Protein AF-A0A497FLA8-F1 (afdb_monomer)

Structure (mmCIF, N/CA/C/O backbone):
data_AF-A0A497FLA8-F1
#
_entry.id   AF-A0A497FLA8-F1
#
loop_
_atom_site.group_PDB
_atom_site.id
_atom_site.type_symbol
_atom_site.label_atom_id
_atom_site.label_alt_id
_atom_site.label_comp_id
_atom_site.label_asym_id
_atom_site.label_entity_id
_atom_site.label_seq_id
_atom_site.pdbx_PDB_ins_code
_atom_site.Cartn_x
_atom_site.Cartn_y
_atom_site.Cartn_z
_atom_site.occupancy
_atom_site.B_iso_or_equiv
_atom_site.auth_seq_id
_atom_site.auth_comp_id
_atom_site.auth_asym_id
_atom_site.auth_atom_id
_atom_site.pdbx_PDB_model_num
ATOM 1 N N . MET A 1 1 ? 2.970 -8.691 22.757 1.00 62.75 1 MET A N 1
ATOM 2 C CA . MET A 1 1 ? 2.547 -7.646 21.796 1.00 62.75 1 MET A CA 1
ATOM 3 C C . MET A 1 1 ? 1.042 -7.748 21.608 1.00 62.75 1 MET A C 1
ATOM 5 O O . MET A 1 1 ? 0.524 -8.855 21.717 1.00 62.75 1 MET A O 1
ATOM 9 N N . ALA A 1 2 ? 0.332 -6.638 21.392 1.00 72.81 2 ALA A N 1
ATOM 10 C CA . ALA A 1 2 ? -1.099 -6.708 21.100 1.00 72.81 2 ALA A CA 1
ATOM 11 C C . ALA A 1 2 ? -1.321 -7.351 19.722 1.00 72.81 2 ALA A C 1
ATOM 13 O O . ALA A 1 2 ? -0.585 -7.058 18.782 1.00 72.81 2 ALA A O 1
ATOM 14 N N . LYS A 1 3 ? -2.299 -8.255 19.620 1.00 87.81 3 LYS A N 1
ATOM 15 C CA . LYS A 1 3 ? -2.576 -9.016 18.397 1.00 87.81 3 LYS A CA 1
ATOM 16 C C . LYS A 1 3 ? -3.579 -8.263 17.527 1.00 87.81 3 LYS A C 1
ATOM 18 O O . LYS A 1 3 ? -4.675 -7.940 17.985 1.00 87.81 3 LYS A O 1
ATOM 23 N N . HIS A 1 4 ? -3.218 -8.011 16.275 1.00 96.62 4 HIS A N 1
ATOM 24 C CA . HIS A 1 4 ? -4.144 -7.504 15.266 1.00 96.62 4 HIS A CA 1
ATOM 25 C C . HIS A 1 4 ? -4.943 -8.660 14.659 1.00 96.62 4 HIS A C 1
ATOM 27 O O . HIS A 1 4 ? -4.542 -9.822 14.726 1.00 96.62 4 HIS A O 1
ATOM 33 N N . ARG A 1 5 ? -6.097 -8.342 14.073 1.00 97.50 5 ARG A N 1
ATOM 34 C CA . ARG A 1 5 ? -6.877 -9.258 13.228 1.00 97.50 5 ARG A CA 1
ATOM 35 C C . ARG A 1 5 ? -6.988 -8.655 11.843 1.00 97.50 5 ARG A C 1
ATOM 37 O O . ARG A 1 5 ? -7.148 -7.445 11.729 1.00 97.50 5 ARG A O 1
ATOM 44 N N . VAL A 1 6 ? -6.952 -9.485 10.811 1.00 98.44 6 VAL A N 1
ATOM 45 C CA . VAL A 1 6 ? -6.914 -9.017 9.426 1.00 98.44 6 VAL A CA 1
ATOM 46 C C . VAL A 1 6 ? -8.050 -9.617 8.611 1.00 98.44 6 VAL A C 1
ATOM 48 O O . VAL A 1 6 ? -8.206 -10.842 8.553 1.00 98.44 6 VAL A O 1
ATOM 51 N N . LEU A 1 7 ? -8.800 -8.749 7.931 1.00 98.62 7 LEU A N 1
ATOM 52 C CA . LEU A 1 7 ? -9.833 -9.111 6.963 1.00 98.62 7 LEU A CA 1
ATOM 53 C C . LEU A 1 7 ? -9.426 -8.665 5.560 1.00 98.62 7 LEU A C 1
ATOM 55 O O . LEU A 1 7 ? -9.033 -7.519 5.362 1.00 98.62 7 LEU A O 1
ATOM 59 N N . PHE A 1 8 ? -9.582 -9.559 4.584 1.00 98.56 8 PHE A N 1
ATOM 60 C CA . PHE A 1 8 ? -9.460 -9.222 3.168 1.00 98.56 8 PHE A CA 1
ATOM 61 C C . PHE A 1 8 ? -10.822 -8.837 2.591 1.00 98.56 8 PHE A C 1
ATOM 63 O O . PHE A 1 8 ? -11.808 -9.557 2.773 1.00 98.56 8 PHE A O 1
ATOM 70 N N . PHE A 1 9 ? -10.872 -7.719 1.869 1.00 98.38 9 PHE A N 1
ATOM 71 C CA . PHE A 1 9 ? -12.075 -7.244 1.193 1.00 98.38 9 PHE A CA 1
ATOM 72 C C . PHE A 1 9 ? -11.959 -7.413 -0.321 1.00 98.38 9 PHE A C 1
ATOM 74 O O . PHE A 1 9 ? -11.025 -6.928 -0.956 1.00 98.38 9 PHE A O 1
ATOM 81 N N . HIS A 1 10 ? -12.949 -8.088 -0.906 1.00 97.56 10 HIS A N 1
ATOM 82 C CA . HIS A 1 10 ? -13.039 -8.402 -2.334 1.00 97.56 10 HIS A CA 1
ATOM 83 C C . HIS A 1 10 ? -14.272 -7.748 -2.976 1.00 97.56 10 HIS A C 1
ATOM 85 O O . HIS A 1 10 ? -15.169 -7.260 -2.291 1.00 97.56 10 HIS A O 1
ATOM 91 N N . GLY A 1 11 ? -14.337 -7.752 -4.308 1.00 96.56 11 GLY A N 1
ATOM 92 C CA . GLY A 1 11 ? -15.414 -7.145 -5.094 1.00 96.56 11 GLY A CA 1
ATOM 93 C C . GLY A 1 11 ? -15.014 -5.814 -5.725 1.00 96.56 11 GLY A C 1
ATOM 94 O O . GLY A 1 11 ? -13.835 -5.478 -5.797 1.00 96.56 11 GLY A O 1
ATOM 95 N N . ASP A 1 12 ? -15.987 -5.062 -6.227 1.00 96.69 12 ASP A N 1
ATOM 96 C CA . ASP A 1 12 ? -15.732 -3.729 -6.784 1.00 96.69 12 ASP A CA 1
ATOM 97 C C . ASP A 1 12 ? -15.419 -2.719 -5.665 1.00 96.69 12 ASP A C 1
ATOM 99 O O . ASP A 1 12 ? -15.834 -2.911 -4.521 1.00 96.69 12 ASP A O 1
ATOM 103 N N . TYR A 1 13 ? -14.739 -1.613 -5.987 1.00 95.12 13 TYR A N 1
ATOM 104 C CA . TYR A 1 13 ? -14.275 -0.652 -4.976 1.00 95.12 13 TYR A CA 1
ATOM 105 C C . TYR A 1 13 ? -15.362 -0.168 -3.998 1.00 95.12 13 TYR A C 1
ATOM 107 O O . TYR A 1 13 ? -15.112 -0.222 -2.795 1.00 95.12 13 TYR A O 1
ATOM 115 N N . PRO A 1 14 ? -16.574 0.247 -4.427 1.00 95.69 14 PRO A N 1
ATOM 116 C CA . PRO A 1 14 ? -17.601 0.687 -3.479 1.00 95.69 14 PRO A CA 1
ATOM 117 C C . PRO A 1 14 ? -18.089 -0.446 -2.578 1.00 95.69 14 PRO A C 1
ATOM 119 O O . PRO A 1 14 ? -18.420 -0.218 -1.420 1.00 95.69 14 PRO A O 1
ATOM 122 N N . TYR A 1 15 ? -18.111 -1.675 -3.099 1.00 97.81 15 TYR A N 1
ATOM 123 C CA . TYR A 1 15 ? -18.555 -2.843 -2.350 1.00 97.81 15 TYR A CA 1
ATOM 124 C C . TYR A 1 15 ? -17.551 -3.216 -1.253 1.00 97.81 15 TYR A C 1
ATOM 126 O O . TYR A 1 15 ? -17.950 -3.470 -0.123 1.00 97.81 15 TYR A O 1
ATOM 134 N N . ARG A 1 16 ? -16.244 -3.156 -1.538 1.00 98.12 16 ARG A N 1
ATOM 135 C CA . ARG A 1 16 ? -15.202 -3.356 -0.513 1.00 98.12 16 ARG A CA 1
ATOM 136 C C . ARG A 1 16 ? -15.277 -2.328 0.602 1.00 98.12 16 ARG A C 1
ATOM 138 O O . ARG A 1 16 ? -15.182 -2.696 1.766 1.00 98.12 16 ARG A O 1
ATOM 145 N N . GLN A 1 17 ? -15.488 -1.062 0.249 1.00 98.44 17 GLN A N 1
ATOM 146 C CA . GLN A 1 17 ? -15.644 0.020 1.221 1.00 98.44 17 GLN A CA 1
ATOM 147 C C . GLN A 1 17 ? -16.896 -0.185 2.081 1.00 98.44 17 GLN A C 1
ATOM 149 O O . GLN A 1 17 ? -16.838 -0.036 3.297 1.00 98.44 17 GLN A O 1
ATOM 154 N N . MET A 1 18 ? -18.017 -0.587 1.471 1.00 98.50 18 MET A N 1
ATOM 155 C CA . MET A 1 18 ? -19.243 -0.943 2.191 1.00 98.50 18 MET A CA 1
ATOM 156 C C . MET A 1 18 ? -18.990 -2.073 3.197 1.00 98.50 18 MET A C 1
ATOM 158 O O . MET A 1 18 ? -19.308 -1.910 4.371 1.00 98.50 18 MET A O 1
ATOM 162 N N . LEU A 1 19 ? -18.347 -3.167 2.777 1.00 98.62 19 LEU A N 1
ATOM 163 C CA . LEU A 1 19 ? -18.005 -4.273 3.673 1.00 98.62 19 LEU A CA 1
ATOM 164 C C . LEU A 1 19 ? -17.041 -3.843 4.789 1.00 98.62 19 LEU A C 1
ATOM 166 O O . LEU A 1 19 ? -17.228 -4.230 5.939 1.00 98.62 19 LEU A O 1
ATOM 170 N N . ALA A 1 20 ? -16.030 -3.028 4.481 1.00 98.69 20 ALA A N 1
ATOM 171 C CA . ALA A 1 20 ? -15.101 -2.499 5.478 1.00 98.69 20 ALA A CA 1
ATOM 172 C C . ALA A 1 20 ? -15.821 -1.640 6.529 1.00 98.69 20 ALA A C 1
ATOM 174 O O . ALA A 1 20 ? -15.570 -1.786 7.727 1.00 98.69 20 ALA A O 1
ATOM 175 N N . ASN A 1 21 ? -16.770 -0.808 6.090 1.00 98.69 21 ASN A N 1
ATOM 176 C CA . ASN A 1 21 ? -17.631 -0.010 6.961 1.00 98.69 21 ASN A CA 1
ATOM 177 C C . A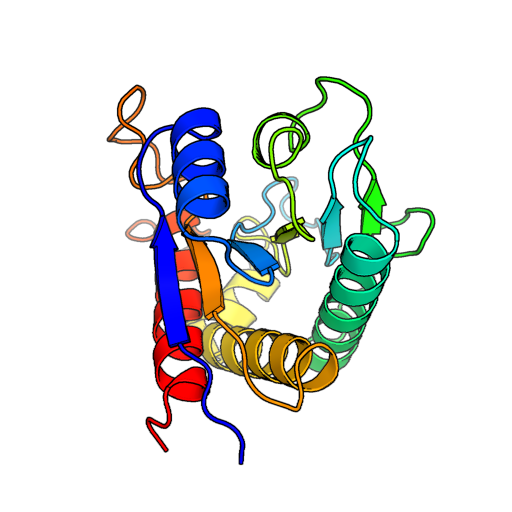SN A 1 21 ? -18.533 -0.880 7.840 1.00 98.69 21 ASN A C 1
ATOM 179 O O . ASN A 1 21 ? -18.649 -0.615 9.032 1.00 98.69 21 ASN A O 1
ATOM 183 N N . GLU A 1 22 ? -19.159 -1.914 7.276 1.00 98.62 22 GLU A N 1
ATOM 184 C CA . GLU A 1 22 ? -20.010 -2.850 8.022 1.00 98.62 22 GLU A CA 1
ATOM 185 C C . GLU A 1 22 ? -19.225 -3.642 9.070 1.00 98.62 22 GLU A C 1
ATOM 187 O O . GLU A 1 22 ? -19.739 -3.927 10.150 1.00 98.62 22 GLU A O 1
ATOM 192 N N . LYS A 1 23 ? -17.974 -4.001 8.765 1.00 98.50 23 LYS A N 1
ATOM 193 C CA . LYS A 1 23 ? -17.092 -4.702 9.705 1.00 98.50 23 LYS A CA 1
ATOM 194 C C . LYS A 1 23 ? -16.455 -3.786 10.743 1.00 98.50 23 LYS A C 1
ATOM 196 O O . LYS A 1 23 ? -15.916 -4.310 11.713 1.00 98.50 23 LYS A O 1
ATOM 201 N N . GLY A 1 24 ? -16.520 -2.467 10.555 1.00 98.00 24 GLY A N 1
ATOM 202 C CA . GLY A 1 24 ? -15.931 -1.496 11.472 1.00 98.00 24 GLY A CA 1
ATOM 203 C C . GLY A 1 24 ? -14.426 -1.697 11.638 1.00 98.00 24 GLY A C 1
ATOM 204 O O . GLY A 1 24 ? -13.944 -1.755 12.764 1.00 98.00 24 GLY A O 1
ATOM 205 N N . VAL A 1 25 ? -13.696 -1.879 10.531 1.00 98.62 25 VAL A N 1
ATOM 206 C CA . VAL A 1 25 ? -12.228 -1.971 10.587 1.00 98.62 25 VAL A CA 1
ATOM 207 C C . VAL A 1 25 ? -11.621 -0.644 11.053 1.00 98.62 25 VAL A C 1
ATOM 209 O O . VAL A 1 25 ? -12.147 0.423 10.743 1.00 98.62 25 VAL A O 1
ATOM 212 N N . ASP A 1 26 ? -10.509 -0.711 11.780 1.00 98.62 26 ASP A N 1
ATOM 213 C CA . ASP A 1 26 ? -9.814 0.454 12.339 1.00 98.62 26 ASP A CA 1
ATOM 214 C C . ASP A 1 26 ? -9.022 1.227 11.271 1.00 98.62 26 ASP A C 1
ATOM 216 O O . ASP A 1 26 ? -8.825 2.437 11.379 1.00 98.62 26 ASP A O 1
ATOM 220 N N . VAL A 1 27 ? -8.584 0.532 10.218 1.00 98.81 27 VAL A N 1
ATOM 221 C CA . VAL A 1 27 ? -7.969 1.110 9.017 1.00 98.81 27 VAL A CA 1
ATOM 222 C C . VAL A 1 27 ? -8.228 0.209 7.816 1.00 98.81 27 VAL A C 1
ATOM 224 O O . VAL A 1 27 ? -8.239 -1.019 7.939 1.00 98.81 27 VAL A O 1
ATOM 227 N N . TYR A 1 28 ? -8.423 0.821 6.652 1.00 98.88 28 TYR A N 1
ATOM 228 C CA . TYR A 1 28 ? -8.493 0.137 5.364 1.00 98.88 28 TYR A CA 1
ATOM 229 C C . TYR A 1 28 ? -7.265 0.477 4.516 1.00 98.88 28 TYR A C 1
ATOM 231 O O . TYR A 1 28 ? -6.976 1.647 4.273 1.00 98.88 28 TYR A O 1
ATOM 239 N N . ILE A 1 29 ? -6.554 -0.539 4.036 1.00 98.88 29 ILE A N 1
ATOM 240 C CA . ILE A 1 29 ? -5.352 -0.373 3.219 1.00 98.88 29 ILE A CA 1
ATOM 241 C C . ILE A 1 29 ? -5.513 -1.165 1.932 1.00 98.88 29 ILE A C 1
ATOM 243 O O . ILE A 1 29 ? -5.713 -2.381 1.950 1.00 98.88 29 ILE A O 1
ATOM 247 N N . GLU A 1 30 ? -5.397 -0.475 0.806 1.00 98.81 30 GLU A N 1
ATOM 248 C CA . GLU A 1 30 ? -5.346 -1.112 -0.501 1.00 98.81 30 GLU A CA 1
ATOM 249 C C . GLU A 1 30 ? -3.922 -1.081 -1.053 1.00 98.81 30 GLU A C 1
ATOM 251 O O . GLU A 1 30 ? -3.297 -0.025 -1.106 1.00 98.81 30 GLU A O 1
ATOM 256 N N . HIS A 1 31 ? -3.392 -2.230 -1.463 1.00 98.81 31 HIS A N 1
ATOM 257 C CA . HIS A 1 31 ? -2.036 -2.309 -2.000 1.00 98.81 31 HIS A CA 1
ATOM 258 C C . HIS A 1 31 ? -2.060 -2.336 -3.525 1.00 98.81 31 HIS A C 1
ATOM 260 O O . HIS A 1 31 ? -2.688 -3.206 -4.129 1.00 98.81 31 HIS A O 1
ATOM 266 N N . HIS A 1 32 ? -1.339 -1.397 -4.129 1.00 98.56 32 HIS A N 1
ATOM 267 C CA . HIS A 1 32 ? -1.049 -1.313 -5.561 1.00 98.56 32 HIS A CA 1
ATOM 268 C C . HIS A 1 32 ? 0.468 -1.220 -5.751 1.00 98.56 32 HIS A C 1
ATOM 270 O O . HIS A 1 32 ? 1.222 -1.074 -4.788 1.00 98.56 32 HIS A O 1
ATOM 276 N N . PHE A 1 33 ? 0.925 -1.269 -6.994 1.00 98.44 33 PHE A N 1
ATOM 277 C CA . PHE A 1 33 ? 2.236 -0.750 -7.364 1.00 98.44 33 PHE A CA 1
ATOM 278 C C . PHE A 1 33 ? 2.064 0.362 -8.387 1.00 98.44 33 PHE A C 1
ATOM 280 O O . PHE A 1 33 ? 1.092 0.420 -9.134 1.00 98.44 33 PHE A O 1
ATOM 287 N N . ASN A 1 34 ? 3.026 1.274 -8.440 1.00 97.81 34 ASN A N 1
ATOM 288 C CA . ASN A 1 34 ? 3.030 2.251 -9.508 1.00 97.81 34 ASN A CA 1
ATOM 289 C C . ASN A 1 34 ? 3.355 1.590 -10.851 1.00 97.81 34 ASN A C 1
ATOM 291 O O . ASN A 1 34 ? 4.068 0.588 -10.950 1.00 97.81 34 ASN A O 1
ATOM 295 N N . THR A 1 35 ? 2.869 2.221 -11.911 1.00 96.62 35 THR A N 1
ATOM 296 C CA . THR A 1 35 ? 3.255 1.936 -13.288 1.00 96.62 35 THR A CA 1
ATOM 297 C C . THR A 1 35 ? 3.336 3.252 -14.051 1.00 96.62 35 THR A C 1
ATOM 299 O O . THR A 1 35 ? 2.564 4.179 -13.799 1.00 96.62 35 THR A O 1
ATOM 302 N N . GLY A 1 36 ? 4.302 3.365 -14.954 1.00 96.19 36 GLY A N 1
ATOM 303 C CA . GLY A 1 36 ? 4.599 4.601 -15.668 1.00 96.19 36 GLY A CA 1
ATOM 304 C C . GLY A 1 36 ? 5.819 4.442 -16.575 1.00 96.19 36 GLY A C 1
ATOM 305 O O . GLY A 1 36 ? 6.138 3.313 -16.965 1.00 96.19 36 GLY A O 1
ATOM 306 N N . PRO A 1 37 ? 6.519 5.545 -16.905 1.00 97.50 37 PRO A N 1
ATOM 307 C CA . PRO A 1 37 ? 7.798 5.490 -17.606 1.00 97.50 37 PRO A CA 1
ATOM 308 C C . PRO A 1 37 ? 8.773 4.499 -16.961 1.00 97.50 37 PRO A C 1
ATOM 310 O O . PRO A 1 37 ? 8.715 4.227 -15.760 1.00 97.50 37 PRO A O 1
ATOM 313 N N . LYS A 1 38 ? 9.674 3.952 -17.773 1.00 96.25 38 LYS A N 1
ATOM 314 C CA . LYS A 1 38 ? 10.619 2.904 -17.362 1.00 96.25 38 LYS A CA 1
ATOM 315 C C . LYS A 1 38 ? 11.640 3.400 -16.334 1.00 96.25 38 LYS A C 1
ATOM 317 O O . LYS A 1 38 ? 12.213 2.583 -15.621 1.00 96.25 38 LYS A O 1
ATOM 322 N N . GLU A 1 39 ? 11.833 4.711 -16.283 1.00 96.75 39 GLU A N 1
ATOM 323 C CA . GLU A 1 39 ? 12.774 5.454 -15.449 1.00 96.75 39 GLU A CA 1
ATOM 324 C C . GLU A 1 39 ? 12.089 6.081 -14.224 1.00 96.75 39 GLU A C 1
ATOM 326 O O . GLU A 1 39 ? 12.749 6.714 -13.403 1.00 96.75 39 GLU A O 1
ATOM 331 N N . ALA A 1 40 ? 10.762 5.942 -14.095 1.00 97.88 40 ALA A N 1
ATOM 332 C CA . ALA A 1 40 ? 10.029 6.499 -12.967 1.00 97.88 40 ALA A CA 1
ATOM 333 C C . ALA A 1 40 ? 10.542 5.892 -11.654 1.00 97.88 40 ALA A C 1
ATOM 335 O O . ALA A 1 40 ? 10.611 4.669 -11.502 1.00 97.88 40 ALA A O 1
ATOM 336 N N . ASN A 1 41 ? 10.922 6.762 -10.721 1.00 97.88 41 ASN A N 1
ATOM 337 C CA . ASN A 1 41 ? 11.644 6.389 -9.514 1.00 97.88 41 ASN A CA 1
ATOM 338 C C . ASN A 1 41 ? 11.150 7.228 -8.336 1.00 97.88 41 ASN A C 1
ATOM 340 O O . ASN A 1 41 ? 11.757 8.237 -8.004 1.00 97.88 41 ASN A O 1
ATOM 344 N N . TYR A 1 42 ? 10.015 6.851 -7.753 1.00 98.56 42 TYR A N 1
ATOM 345 C CA . TYR A 1 42 ? 9.567 7.390 -6.473 1.00 98.56 42 TYR A CA 1
ATOM 346 C C . TYR A 1 42 ? 8.622 6.419 -5.762 1.00 98.56 42 TYR A C 1
ATOM 348 O O . TYR A 1 42 ? 8.064 5.506 -6.376 1.00 98.56 42 TYR A O 1
ATOM 356 N N . CYS A 1 43 ? 8.412 6.647 -4.471 1.00 98.56 43 CYS A N 1
ATOM 357 C CA . CYS A 1 43 ? 7.398 5.975 -3.666 1.00 98.56 43 CYS A CA 1
ATOM 358 C C . CYS A 1 43 ? 6.274 6.946 -3.291 1.00 98.56 43 CYS A C 1
ATOM 360 O O . CYS A 1 43 ? 6.492 8.159 -3.179 1.00 98.56 43 CYS A O 1
ATOM 362 N N . MET A 1 44 ? 5.056 6.426 -3.128 1.00 98.62 44 MET A N 1
ATOM 363 C CA . MET A 1 44 ? 3.928 7.235 -2.679 1.00 98.62 44 MET A CA 1
ATOM 364 C C . MET A 1 44 ? 2.826 6.425 -1.996 1.00 98.62 44 MET A C 1
ATOM 366 O O . MET A 1 44 ? 2.740 5.202 -2.112 1.00 98.62 44 MET A O 1
ATOM 370 N N . ALA A 1 45 ? 1.927 7.149 -1.346 1.00 98.75 45 ALA A N 1
ATOM 371 C CA . ALA A 1 45 ? 0.619 6.678 -0.935 1.00 98.75 45 ALA A CA 1
ATOM 372 C C . ALA A 1 45 ? -0.452 7.672 -1.405 1.00 98.75 45 ALA A C 1
ATOM 374 O O . ALA A 1 45 ? -0.173 8.844 -1.662 1.00 98.75 45 ALA A O 1
ATOM 375 N N . VAL A 1 46 ? -1.682 7.193 -1.550 1.00 98.69 46 VAL A N 1
ATOM 376 C CA . VAL A 1 46 ? -2.831 7.987 -1.992 1.00 98.69 46 VAL A CA 1
ATOM 377 C C . VAL A 1 46 ? -3.906 7.951 -0.917 1.00 98.69 46 VAL A C 1
ATOM 379 O O . VAL A 1 46 ? -4.217 6.887 -0.384 1.00 98.69 46 VAL A O 1
ATOM 382 N N . VAL A 1 47 ? -4.511 9.101 -0.638 1.00 98.75 47 VAL A N 1
ATOM 383 C CA . VAL A 1 47 ? -5.676 9.225 0.248 1.00 98.75 47 VAL A CA 1
ATOM 384 C C . VAL A 1 47 ? -6.823 9.933 -0.475 1.00 98.75 47 VAL A C 1
ATOM 386 O O . VAL A 1 47 ? -6.607 10.676 -1.434 1.00 98.75 47 VAL A O 1
ATOM 389 N N . ALA A 1 48 ? -8.061 9.687 -0.041 1.00 98.38 48 ALA A N 1
ATOM 390 C CA . ALA A 1 48 ? -9.241 10.333 -0.618 1.00 98.38 48 ALA A CA 1
ATOM 391 C C . ALA A 1 48 ? -9.243 11.855 -0.394 1.00 98.38 48 ALA A C 1
ATOM 393 O O . ALA A 1 48 ? -8.657 12.349 0.568 1.00 98.38 48 ALA A O 1
ATOM 394 N N . HIS A 1 49 ? -10.006 12.585 -1.213 1.00 98.06 49 HIS A N 1
ATOM 395 C CA . HIS A 1 49 ? -10.193 14.037 -1.043 1.00 98.06 49 HIS A CA 1
ATOM 396 C C . HIS A 1 49 ? -10.812 14.424 0.314 1.00 98.06 49 HIS A C 1
ATOM 398 O O . HIS A 1 49 ? -10.635 15.543 0.784 1.00 98.06 49 HIS A O 1
ATOM 404 N N . ASN A 1 50 ? -11.574 13.509 0.918 1.00 97.38 50 ASN A N 1
ATOM 405 C CA . ASN A 1 50 ? -12.254 13.657 2.204 1.00 97.38 50 ASN A CA 1
ATOM 406 C C . ASN A 1 50 ? -11.609 12.803 3.308 1.00 97.38 50 ASN A C 1
ATOM 408 O O . ASN A 1 50 ? -12.264 12.499 4.306 1.00 97.38 50 ASN A O 1
ATOM 412 N N . ALA A 1 51 ? -10.363 12.360 3.117 1.00 97.56 51 ALA A N 1
ATOM 413 C CA . ALA A 1 51 ? -9.684 11.523 4.092 1.00 97.56 51 ALA A CA 1
ATOM 414 C C . ALA A 1 51 ? -9.476 12.275 5.422 1.00 97.56 51 ALA A C 1
ATOM 416 O O . ALA A 1 51 ? -9.088 13.445 5.412 1.00 97.56 51 ALA A O 1
ATOM 417 N N . PRO A 1 52 ? -9.688 11.623 6.581 1.00 98.00 52 PRO A N 1
ATOM 418 C CA . PRO A 1 52 ? -9.340 12.223 7.863 1.00 98.00 52 PRO A CA 1
ATOM 419 C C . PRO A 1 52 ? -7.819 12.370 7.982 1.00 98.00 52 PRO A C 1
ATOM 421 O O . PRO A 1 52 ? -7.083 11.552 7.420 1.00 98.00 52 PRO A O 1
ATOM 424 N N . GLN A 1 53 ? -7.357 13.324 8.803 1.00 98.50 53 GLN A N 1
ATOM 425 C CA . GLN A 1 53 ? -5.928 13.567 9.071 1.00 98.50 53 GLN A CA 1
ATOM 426 C C . GLN A 1 53 ? -5.164 12.279 9.406 1.00 98.50 53 GLN A C 1
ATOM 428 O O . GLN A 1 53 ? -4.044 12.076 8.950 1.00 98.50 53 GLN A O 1
ATOM 433 N N . LYS A 1 54 ? -5.811 11.347 10.116 1.00 98.69 54 LYS A N 1
ATOM 434 C CA . LYS A 1 54 ? -5.207 10.063 10.473 1.00 98.69 54 LYS A CA 1
ATOM 435 C C . LYS A 1 54 ? -4.750 9.232 9.266 1.00 98.69 54 LYS A C 1
ATOM 437 O O . LYS A 1 54 ? -3.766 8.514 9.378 1.00 98.69 54 LYS A O 1
ATOM 442 N N . SER A 1 55 ? -5.437 9.320 8.124 1.00 98.88 55 SER A N 1
ATOM 443 C CA . SER A 1 55 ? -5.021 8.616 6.899 1.00 98.88 55 SER A CA 1
ATOM 444 C C . SER A 1 55 ? -3.740 9.209 6.323 1.00 98.88 55 SER A C 1
ATOM 446 O O . SER A 1 55 ? -2.902 8.464 5.829 1.00 98.88 55 SER A O 1
ATOM 448 N N . ILE A 1 56 ? -3.596 10.536 6.409 1.00 98.81 56 ILE A N 1
ATOM 449 C CA . ILE A 1 56 ? -2.409 11.265 5.954 1.00 98.81 56 ILE A CA 1
ATOM 450 C C . ILE A 1 56 ? -1.213 10.863 6.823 1.00 98.81 56 ILE A C 1
ATOM 452 O O . ILE A 1 56 ? -0.217 10.407 6.283 1.00 98.81 56 ILE A O 1
ATOM 456 N N . GLU A 1 57 ? -1.360 10.871 8.152 1.00 98.81 57 GLU A N 1
ATOM 457 C CA . GLU A 1 57 ? -0.288 10.464 9.079 1.00 98.81 57 GLU A CA 1
ATOM 458 C C . GLU A 1 57 ? 0.199 9.017 8.844 1.00 98.81 57 GLU A C 1
ATOM 460 O O . GLU A 1 57 ? 1.396 8.730 8.907 1.00 98.81 57 GLU A O 1
ATOM 465 N N . ILE A 1 58 ? -0.734 8.086 8.590 1.00 98.88 58 ILE A N 1
ATOM 466 C CA . ILE A 1 58 ? -0.407 6.683 8.278 1.00 98.88 58 ILE A CA 1
ATOM 467 C C . ILE A 1 58 ? 0.346 6.603 6.945 1.00 98.88 58 ILE A C 1
ATOM 469 O O . ILE A 1 58 ? 1.329 5.870 6.829 1.00 98.88 58 ILE A O 1
ATOM 473 N N . ALA A 1 59 ? -0.113 7.355 5.942 1.00 98.88 59 ALA A N 1
ATOM 474 C CA . ALA A 1 59 ? 0.501 7.409 4.623 1.00 98.88 59 ALA A CA 1
ATOM 475 C C . ALA A 1 59 ? 1.924 7.990 4.675 1.00 98.88 59 ALA A C 1
ATOM 477 O O . ALA A 1 59 ? 2.825 7.401 4.083 1.00 98.88 59 ALA A O 1
ATOM 478 N N . GLU A 1 60 ? 2.144 9.078 5.418 1.00 98.88 60 GLU A N 1
ATOM 479 C CA . GLU A 1 60 ? 3.471 9.668 5.640 1.00 98.88 60 GLU A CA 1
ATOM 480 C C . GLU A 1 60 ? 4.415 8.650 6.285 1.00 98.88 60 GLU A C 1
ATOM 482 O O . GLU A 1 60 ? 5.476 8.361 5.741 1.00 98.88 60 GLU A O 1
ATOM 487 N N . THR A 1 61 ? 3.990 8.008 7.379 1.00 98.88 61 THR A N 1
ATOM 488 C CA . THR A 1 61 ? 4.803 6.992 8.071 1.00 98.88 61 THR A CA 1
ATOM 489 C C . THR A 1 61 ? 5.202 5.848 7.140 1.00 98.88 61 THR A C 1
ATOM 491 O O . THR A 1 61 ? 6.369 5.451 7.101 1.00 98.88 61 THR A O 1
ATOM 494 N N . TYR A 1 62 ? 4.254 5.334 6.351 1.00 98.94 62 TYR A N 1
ATOM 495 C CA . TYR A 1 62 ? 4.535 4.275 5.384 1.00 98.94 62 TYR A CA 1
ATOM 496 C C . TYR A 1 62 ? 5.558 4.718 4.332 1.00 98.94 62 TYR A C 1
ATOM 498 O O . TYR A 1 62 ? 6.545 4.022 4.085 1.00 98.94 62 TYR A O 1
ATOM 506 N N . VAL A 1 63 ? 5.336 5.878 3.710 1.00 98.81 63 VAL A N 1
ATOM 507 C CA . VAL A 1 63 ? 6.182 6.371 2.619 1.00 98.81 63 VAL A CA 1
ATOM 508 C C . VAL A 1 63 ? 7.584 6.731 3.114 1.00 98.81 63 VAL A C 1
ATOM 510 O O . VAL A 1 63 ? 8.563 6.464 2.419 1.00 98.81 63 VAL A O 1
ATOM 513 N N . ASP A 1 64 ? 7.713 7.242 4.335 1.00 98.81 64 ASP A N 1
ATOM 514 C CA . ASP A 1 64 ? 8.995 7.516 4.985 1.00 98.81 64 ASP A CA 1
ATOM 515 C C . ASP A 1 64 ? 9.828 6.246 5.162 1.00 98.81 64 ASP A C 1
ATOM 517 O O . ASP A 1 64 ? 11.019 6.220 4.832 1.00 98.81 64 ASP A O 1
ATOM 521 N N . LEU A 1 65 ? 9.194 5.171 5.632 1.00 98.88 65 LEU A N 1
ATOM 522 C CA . LEU A 1 65 ? 9.848 3.881 5.819 1.00 98.88 65 LEU A CA 1
ATOM 523 C C . LEU A 1 65 ? 10.241 3.237 4.483 1.00 98.88 65 LEU A C 1
ATOM 525 O O . LEU A 1 65 ? 11.356 2.724 4.371 1.00 98.88 65 LEU A O 1
ATOM 529 N N . VAL A 1 66 ? 9.381 3.303 3.460 1.00 98.81 66 VAL A N 1
ATOM 530 C CA . VAL A 1 66 ? 9.703 2.824 2.102 1.00 98.81 66 VAL A CA 1
ATOM 531 C C . VAL A 1 66 ? 10.873 3.609 1.514 1.00 98.81 66 VAL A C 1
ATOM 533 O O . VAL A 1 66 ? 11.862 3.008 1.093 1.00 98.81 66 VAL A O 1
ATOM 536 N N . SER A 1 67 ? 10.795 4.941 1.535 1.00 98.75 67 SER A N 1
ATOM 537 C CA . SER A 1 67 ? 11.838 5.822 1.007 1.00 98.75 67 SER A CA 1
ATOM 538 C C . SER A 1 67 ? 13.191 5.517 1.647 1.00 98.75 67 SER A C 1
ATOM 540 O O . SER A 1 67 ? 14.182 5.316 0.943 1.00 98.75 67 SER A O 1
ATOM 542 N N . LYS A 1 68 ? 13.219 5.373 2.977 1.00 98.62 68 LYS A N 1
ATOM 543 C CA . LYS A 1 68 ? 14.427 5.030 3.730 1.00 98.62 68 LYS A CA 1
ATOM 544 C C . LYS A 1 68 ? 14.946 3.625 3.417 1.00 98.62 68 LYS A C 1
ATOM 546 O O . LYS A 1 68 ? 16.151 3.458 3.253 1.00 98.62 68 LYS A O 1
ATOM 551 N N . LYS A 1 69 ? 14.074 2.610 3.369 1.00 98.44 69 LYS A N 1
ATOM 552 C CA . LYS A 1 69 ? 14.479 1.206 3.173 1.00 98.44 69 LYS A CA 1
ATOM 553 C C . LYS A 1 69 ? 15.081 0.969 1.794 1.00 98.44 69 LYS A C 1
ATOM 555 O O . LYS A 1 69 ? 16.075 0.257 1.694 1.00 98.44 69 LYS A O 1
ATOM 560 N N . PHE A 1 70 ? 14.468 1.535 0.761 1.00 98.00 70 PHE A N 1
ATOM 561 C CA . PHE A 1 70 ? 14.856 1.288 -0.627 1.00 98.00 70 PHE A CA 1
ATOM 562 C C . PHE A 1 70 ? 15.733 2.395 -1.215 1.00 98.00 70 PHE A C 1
ATOM 564 O O . PHE A 1 70 ? 16.184 2.266 -2.347 1.00 98.00 70 PHE A O 1
ATOM 571 N N . ASN A 1 71 ? 15.998 3.464 -0.455 1.00 97.69 71 ASN A N 1
ATOM 572 C CA . ASN A 1 71 ? 16.728 4.643 -0.920 1.00 97.69 71 ASN A CA 1
ATOM 573 C C . ASN A 1 71 ? 16.106 5.245 -2.197 1.00 97.69 71 ASN A C 1
ATOM 575 O O . ASN A 1 71 ? 16.793 5.569 -3.165 1.00 97.69 71 ASN A O 1
ATOM 579 N N . ILE A 1 72 ? 14.776 5.358 -2.194 1.00 97.25 72 ILE A N 1
ATOM 580 C CA . ILE A 1 72 ? 13.963 5.865 -3.307 1.00 97.25 72 ILE A CA 1
ATOM 581 C C . ILE A 1 72 ? 13.335 7.190 -2.874 1.00 97.25 72 ILE A C 1
ATOM 583 O O . ILE A 1 72 ? 12.842 7.284 -1.743 1.00 97.25 72 ILE A O 1
ATOM 587 N N . PRO A 1 73 ? 13.326 8.230 -3.724 1.00 98.25 73 PRO A N 1
ATOM 588 C CA . PRO A 1 73 ? 12.733 9.505 -3.350 1.00 98.25 73 PRO A CA 1
ATOM 589 C C . PRO A 1 73 ? 11.214 9.376 -3.177 1.00 98.25 73 PRO A C 1
ATOM 591 O O . PRO A 1 73 ? 10.555 8.479 -3.710 1.00 98.25 73 PRO A O 1
ATOM 594 N N . LYS A 1 74 ? 10.634 10.291 -2.410 1.00 98.69 74 LYS A N 1
ATOM 595 C CA . LYS A 1 74 ? 9.180 10.410 -2.284 1.00 98.69 74 LYS A CA 1
ATOM 596 C C . LYS A 1 74 ? 8.630 11.147 -3.503 1.00 98.69 74 LYS A C 1
ATOM 598 O O . LYS A 1 74 ? 9.322 11.984 -4.078 1.00 98.69 74 LYS A O 1
ATOM 603 N N . CYS A 1 75 ? 7.393 10.851 -3.892 1.00 97.69 75 CYS A N 1
ATOM 604 C CA . CYS A 1 75 ? 6.694 11.639 -4.906 1.00 97.69 75 CYS A CA 1
ATOM 605 C C . CYS A 1 75 ? 6.641 13.121 -4.497 1.00 97.69 75 CYS A C 1
ATOM 607 O O . CYS A 1 75 ? 6.447 13.436 -3.321 1.00 97.69 75 CYS A O 1
ATOM 609 N N . GLU A 1 76 ? 6.792 14.022 -5.465 1.00 96.56 76 GLU A N 1
ATOM 610 C CA . GLU A 1 76 ? 6.633 15.459 -5.250 1.00 96.56 76 GLU A CA 1
ATOM 611 C C . GLU A 1 76 ? 5.149 15.789 -5.034 1.00 96.56 76 GLU A C 1
ATOM 613 O O . GLU A 1 76 ? 4.362 15.931 -5.971 1.00 96.56 76 GLU A O 1
ATOM 618 N N . SER A 1 77 ? 4.759 15.869 -3.767 1.00 95.69 77 SER A N 1
ATOM 619 C CA . SER A 1 77 ? 3.418 16.214 -3.301 1.00 95.69 77 SER A CA 1
ATOM 620 C C . SER A 1 77 ? 3.507 16.999 -1.994 1.00 95.69 77 SER A C 1
ATOM 622 O O . SER A 1 77 ? 4.588 17.135 -1.421 1.00 95.69 77 SER A O 1
ATOM 624 N N . ASP A 1 78 ? 2.371 17.508 -1.523 1.00 91.94 78 ASP A N 1
ATOM 625 C CA . ASP A 1 78 ? 2.263 18.179 -0.229 1.00 91.94 78 ASP A CA 1
ATOM 626 C C . ASP A 1 78 ? 1.177 17.480 0.621 1.00 91.94 78 ASP A C 1
ATOM 628 O O . ASP A 1 78 ? -0.009 17.598 0.285 1.00 91.94 78 ASP A O 1
ATOM 632 N N . PRO A 1 79 ? 1.549 16.687 1.651 1.00 97.06 79 PRO A N 1
ATOM 633 C CA . PRO A 1 79 ? 2.918 16.440 2.115 1.00 97.06 79 PRO A CA 1
ATOM 634 C C . PRO A 1 79 ? 3.719 15.513 1.170 1.00 97.06 79 PRO A C 1
ATOM 636 O O . PRO A 1 79 ? 3.123 14.775 0.371 1.00 97.06 79 PRO A O 1
ATOM 639 N N . PRO A 1 80 ? 5.069 15.516 1.233 1.00 98.12 80 PRO A N 1
ATOM 640 C CA . PRO A 1 80 ? 5.914 14.721 0.340 1.00 98.12 80 PRO A CA 1
ATOM 641 C C . PRO A 1 80 ? 5.584 13.229 0.374 1.00 98.12 80 PRO A C 1
ATOM 643 O O . PRO A 1 80 ? 5.584 12.599 1.428 1.00 98.12 80 PRO A O 1
ATOM 646 N N . GLY A 1 81 ? 5.340 12.643 -0.797 1.00 98.31 81 GLY A N 1
ATOM 647 C CA . GLY A 1 81 ? 4.999 11.232 -0.940 1.00 98.31 81 GLY A CA 1
ATOM 648 C C . GLY A 1 81 ? 3.532 10.875 -0.693 1.00 98.31 81 GLY A C 1
ATOM 649 O O . GLY A 1 81 ? 3.133 9.755 -1.010 1.00 98.31 81 GLY A O 1
ATOM 650 N N . VAL A 1 82 ? 2.705 11.792 -0.190 1.00 98.69 82 VAL A N 1
ATOM 651 C CA . VAL A 1 82 ? 1.267 11.563 -0.011 1.00 98.69 82 VAL A CA 1
ATOM 652 C C . VAL A 1 82 ? 0.469 12.377 -1.015 1.00 98.69 82 VAL A C 1
ATOM 654 O O . VAL A 1 82 ? 0.362 13.600 -0.939 1.00 98.69 82 VAL A O 1
ATOM 657 N N . LYS A 1 83 ? -0.176 11.677 -1.946 1.00 98.12 83 LYS A N 1
ATOM 658 C CA . LYS A 1 83 ? -1.125 12.289 -2.868 1.00 98.12 83 LYS A CA 1
ATOM 659 C C . LYS A 1 83 ? -2.518 12.307 -2.252 1.00 98.12 83 LYS A C 1
ATOM 661 O O . LYS A 1 83 ? -3.185 11.276 -2.159 1.00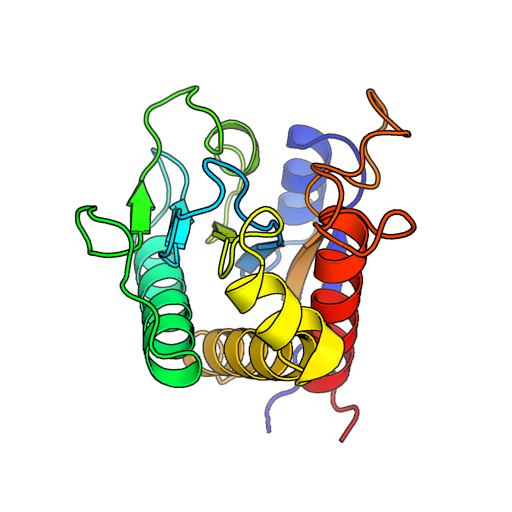 98.12 83 LYS A O 1
ATOM 666 N N . ILE A 1 84 ? -2.991 13.499 -1.915 1.00 98.19 84 ILE A N 1
ATOM 667 C CA . ILE A 1 84 ? -4.397 13.730 -1.582 1.00 98.19 84 ILE A CA 1
ATOM 668 C C . ILE A 1 84 ? -5.169 13.882 -2.894 1.00 98.19 84 ILE A C 1
ATOM 670 O O . ILE A 1 84 ? -4.923 14.808 -3.671 1.00 98.19 84 ILE A O 1
ATOM 674 N N . CYS A 1 85 ? -6.076 12.948 -3.177 1.00 97.44 85 CYS A N 1
ATOM 675 C CA . CYS A 1 85 ? -6.865 12.983 -4.402 1.00 97.44 85 CYS A CA 1
ATOM 676 C C . CYS A 1 85 ? -7.757 14.224 -4.481 1.00 97.44 85 CYS A C 1
ATOM 678 O O . CYS A 1 85 ? -8.310 14.688 -3.486 1.00 97.44 85 CYS A O 1
ATOM 680 N N . ARG A 1 86 ? -8.010 14.689 -5.705 1.00 96.50 86 ARG A N 1
ATOM 681 C CA . ARG A 1 86 ? -9.161 15.556 -5.985 1.00 96.50 86 ARG A CA 1
ATOM 682 C C . ARG A 1 86 ? -10.444 14.725 -6.033 1.00 96.50 86 ARG A C 1
ATOM 684 O O . ARG A 1 86 ? -1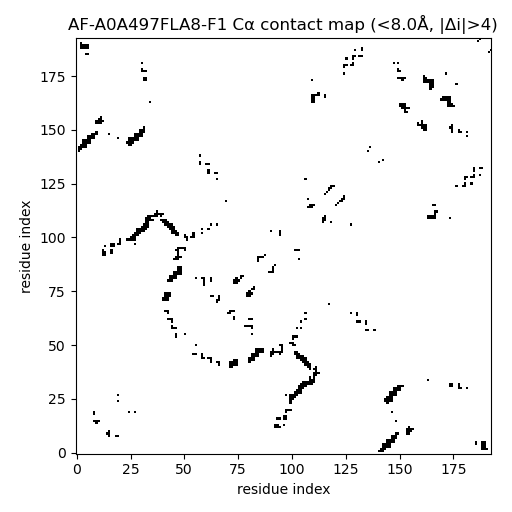0.422 13.526 -6.318 1.00 96.50 86 ARG A O 1
ATOM 691 N N . PHE A 1 87 ? -11.590 15.368 -5.808 1.00 94.81 87 PHE A N 1
ATOM 692 C CA . PHE A 1 87 ? -12.889 14.703 -5.926 1.00 94.81 87 PHE A CA 1
ATOM 693 C C . PHE A 1 87 ? -13.042 14.035 -7.301 1.00 94.81 87 PHE A C 1
ATOM 695 O O . PHE A 1 87 ? -12.870 14.686 -8.332 1.00 94.81 87 PHE A O 1
ATOM 702 N N . ARG A 1 88 ? -13.400 12.742 -7.311 1.00 91.88 88 ARG A N 1
ATOM 703 C CA . ARG A 1 88 ? -13.551 11.895 -8.515 1.00 91.88 88 ARG A CA 1
ATOM 704 C C . ARG A 1 88 ? -12.265 11.643 -9.309 1.00 91.88 88 ARG A C 1
ATOM 706 O O . ARG A 1 88 ? -12.346 11.108 -10.413 1.00 91.88 88 ARG A O 1
ATOM 713 N N . GLU A 1 89 ? -11.099 11.964 -8.765 1.00 93.31 89 GLU A N 1
ATOM 714 C CA . GLU A 1 89 ? -9.832 11.558 -9.366 1.00 93.31 89 GLU A CA 1
ATOM 715 C C . GLU A 1 89 ? -9.639 10.031 -9.283 1.00 93.31 89 GLU A C 1
ATOM 717 O O . GLU A 1 89 ? -10.245 9.337 -8.4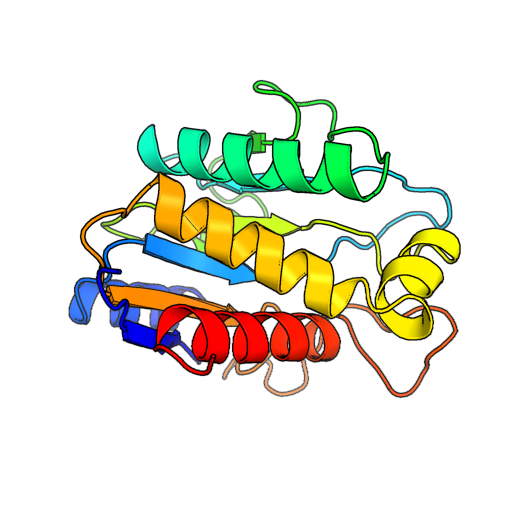60 1.00 93.31 89 GLU A O 1
ATOM 722 N N . ARG A 1 90 ? -8.760 9.479 -10.126 1.00 89.00 90 ARG A N 1
ATOM 723 C CA . ARG A 1 90 ? -8.252 8.116 -9.939 1.00 89.00 90 ARG A CA 1
ATOM 724 C C . ARG A 1 90 ? -7.630 7.989 -8.541 1.00 89.00 90 ARG A C 1
ATOM 726 O O . ARG A 1 90 ? -6.804 8.813 -8.164 1.00 89.00 90 ARG A O 1
ATOM 733 N N . GLY A 1 91 ? -8.025 6.950 -7.806 1.00 92.75 91 GLY A N 1
ATOM 734 C CA . GLY A 1 91 ? -7.661 6.736 -6.400 1.00 92.75 91 GLY A CA 1
ATOM 735 C C . GLY A 1 91 ? -8.742 7.208 -5.422 1.00 92.75 91 GLY A C 1
ATOM 736 O O . GLY A 1 91 ? -9.013 6.519 -4.444 1.00 92.75 91 GLY A O 1
ATOM 737 N N . ASP A 1 92 ? -9.465 8.290 -5.735 1.00 97.00 92 ASP A N 1
ATOM 738 C CA . ASP A 1 92 ? -10.542 8.808 -4.878 1.00 97.00 92 ASP A CA 1
ATOM 739 C C . ASP A 1 92 ? -11.680 7.792 -4.727 1.00 97.00 92 ASP A C 1
ATOM 741 O O . ASP A 1 92 ? -12.167 7.512 -3.633 1.00 97.00 92 ASP A O 1
ATOM 745 N N . PHE A 1 93 ? -12.094 7.183 -5.842 1.00 94.56 93 PHE A N 1
ATOM 746 C CA . PHE A 1 93 ? -13.205 6.228 -5.859 1.00 94.56 93 PHE A CA 1
ATOM 747 C C . PHE A 1 93 ? -12.937 4.964 -5.032 1.00 94.56 93 PHE A C 1
ATOM 749 O O . PHE A 1 93 ? -13.882 4.295 -4.611 1.00 94.56 93 PHE A O 1
ATOM 756 N N . ASN A 1 94 ? -11.667 4.641 -4.798 1.00 96.31 94 ASN A N 1
ATOM 757 C CA . ASN A 1 94 ? -11.245 3.488 -4.014 1.00 96.31 94 ASN A CA 1
ATOM 758 C C . ASN A 1 94 ? -11.460 3.706 -2.510 1.00 96.31 94 ASN A C 1
ATOM 760 O O . ASN A 1 94 ? -11.580 2.728 -1.779 1.00 96.31 94 ASN A O 1
ATOM 764 N N . LEU A 1 95 ? -11.513 4.966 -2.060 1.00 98.25 95 LEU A N 1
ATOM 765 C CA . LEU A 1 95 ? -11.379 5.320 -0.645 1.00 98.25 95 LEU A CA 1
ATOM 766 C C . LEU A 1 95 ? -12.490 6.239 -0.108 1.00 98.25 95 LEU A C 1
ATOM 768 O O . LEU A 1 95 ? -12.786 6.207 1.081 1.00 98.25 95 LEU A O 1
ATOM 772 N N . ARG A 1 96 ? -13.117 7.068 -0.950 1.00 97.31 96 ARG A N 1
ATOM 773 C CA . ARG A 1 96 ? -13.986 8.177 -0.503 1.00 97.31 96 ARG A CA 1
ATOM 774 C C . ARG A 1 96 ? -15.238 7.792 0.289 1.00 97.31 96 ARG A C 1
ATOM 776 O O . ARG A 1 96 ? -15.863 8.669 0.883 1.00 97.31 96 ARG A O 1
ATOM 783 N N . PHE A 1 97 ? -15.666 6.531 0.229 1.00 97.94 97 PHE A N 1
ATOM 784 C CA . PHE A 1 97 ? -16.844 6.029 0.942 1.00 97.94 97 PHE A CA 1
ATOM 785 C C . PHE A 1 97 ? -16.491 5.324 2.258 1.00 97.94 97 PHE A C 1
ATOM 787 O O . PHE A 1 97 ? -17.393 4.826 2.932 1.00 97.94 97 PHE A O 1
ATOM 794 N N . LEU A 1 98 ? -15.211 5.259 2.629 1.00 98.50 98 LEU A N 1
ATOM 795 C CA . LEU A 1 98 ? -14.767 4.726 3.914 1.00 98.50 98 LEU A CA 1
ATOM 796 C C . LEU A 1 98 ? -15.203 5.641 5.069 1.00 98.50 98 LEU A C 1
ATOM 798 O O . LEU A 1 98 ? -15.213 6.864 4.947 1.00 98.50 98 LEU A O 1
ATOM 802 N N . LYS A 1 99 ? -15.566 5.035 6.202 1.00 98.44 99 LYS A N 1
ATOM 803 C CA . LYS A 1 99 ? -15.931 5.717 7.460 1.00 98.44 99 LYS A CA 1
ATOM 804 C C . LYS A 1 99 ? -14.806 5.700 8.503 1.00 98.44 99 LYS A C 1
ATOM 806 O O . LYS A 1 99 ? -14.993 6.180 9.617 1.00 98.44 99 LYS A O 1
ATOM 811 N N . MET A 1 100 ? -13.665 5.125 8.146 1.00 98.50 100 MET A N 1
ATOM 812 C CA . MET A 1 100 ? -12.447 4.994 8.944 1.00 98.50 100 MET A CA 1
ATOM 813 C C . MET A 1 100 ? -11.247 5.517 8.133 1.00 98.50 100 MET A C 1
ATOM 815 O O . MET A 1 100 ? -11.401 5.790 6.938 1.00 98.50 100 MET A O 1
ATOM 819 N N . PRO A 1 101 ? -10.049 5.650 8.733 1.00 98.81 101 PRO A N 1
ATOM 820 C CA . PRO A 1 101 ? -8.835 5.956 7.987 1.00 98.81 101 PRO A CA 1
ATOM 821 C C . PRO A 1 101 ? -8.590 4.968 6.841 1.00 98.81 101 PRO A C 1
ATOM 823 O O . PRO A 1 101 ? -8.741 3.754 7.003 1.00 98.81 101 PRO A O 1
ATOM 826 N N . GLY A 1 102 ? -8.205 5.494 5.682 1.00 98.75 102 GLY A N 1
ATOM 827 C CA . GLY A 1 102 ? -8.097 4.720 4.455 1.00 98.75 102 GLY A CA 1
ATOM 828 C C . GLY A 1 102 ? -7.033 5.257 3.514 1.00 98.75 102 GLY A C 1
ATOM 829 O O . GLY A 1 102 ? -6.975 6.462 3.273 1.00 98.75 102 GLY A O 1
ATOM 830 N N . LEU A 1 103 ? -6.216 4.364 2.960 1.00 98.81 103 LEU A N 1
ATOM 831 C CA . LEU A 1 103 ? -5.160 4.721 2.017 1.00 98.81 103 LEU A CA 1
ATOM 832 C C . LEU A 1 103 ? -4.921 3.632 0.971 1.00 98.81 103 LEU A C 1
ATOM 834 O O . LEU A 1 103 ? -5.191 2.450 1.196 1.00 98.81 103 LEU A O 1
ATOM 838 N N . ILE A 1 104 ? -4.374 4.048 -0.167 1.00 98.81 104 ILE A N 1
ATOM 839 C CA . ILE A 1 104 ? -3.719 3.166 -1.128 1.00 98.81 104 ILE A CA 1
ATOM 840 C C . ILE A 1 104 ? -2.212 3.321 -0.945 1.00 98.81 104 ILE A C 1
ATOM 842 O O . ILE A 1 104 ? -1.707 4.442 -0.964 1.00 98.81 104 ILE A O 1
ATOM 846 N N . VAL A 1 105 ? -1.483 2.217 -0.828 1.00 98.81 105 VAL A N 1
ATOM 847 C CA . VAL A 1 105 ? -0.015 2.228 -0.846 1.00 98.81 105 VAL A CA 1
ATOM 848 C C . VAL A 1 105 ? 0.504 1.884 -2.240 1.00 98.81 105 VAL A C 1
ATOM 850 O O . VAL A 1 105 ? -0.010 0.968 -2.882 1.00 98.81 105 VAL A O 1
ATOM 853 N N . MET A 1 106 ? 1.501 2.637 -2.718 1.00 97.81 106 MET A N 1
ATOM 854 C CA . MET A 1 106 ? 2.125 2.474 -4.039 1.00 97.81 106 MET A CA 1
ATOM 855 C C . MET A 1 106 ? 3.654 2.642 -3.910 1.00 97.81 106 MET A C 1
ATOM 857 O O . MET A 1 106 ? 4.211 3.693 -4.247 1.00 97.81 106 MET A O 1
ATOM 861 N N . PRO A 1 107 ? 4.354 1.640 -3.354 1.00 97.88 107 PRO A N 1
ATOM 862 C CA . PRO A 1 107 ? 5.717 1.827 -2.858 1.00 97.88 107 PRO A CA 1
ATOM 863 C C . PRO A 1 107 ? 6.794 1.832 -3.945 1.00 97.88 107 PRO A C 1
ATOM 865 O O . PRO A 1 107 ? 7.802 2.508 -3.790 1.00 97.88 107 PRO A O 1
ATOM 868 N N . LEU A 1 108 ? 6.600 1.075 -5.027 1.00 98.38 108 LEU A N 1
ATOM 869 C CA . LEU A 1 108 ? 7.582 0.852 -6.094 1.00 98.38 108 LEU A CA 1
ATOM 870 C C . LEU A 1 108 ? 6.887 0.820 -7.461 1.00 98.38 108 LEU A C 1
ATOM 872 O O . LEU A 1 108 ? 5.659 0.822 -7.535 1.00 98.38 108 LEU A O 1
ATOM 876 N N . PHE A 1 109 ? 7.671 0.767 -8.541 1.00 98.62 109 PHE A N 1
ATOM 877 C CA . PHE A 1 109 ? 7.177 0.750 -9.921 1.00 98.62 109 PHE A CA 1
ATOM 878 C C . PHE A 1 109 ? 7.407 -0.623 -10.550 1.00 98.62 109 PHE A C 1
ATOM 880 O O . PHE A 1 109 ? 8.554 -1.009 -10.747 1.00 98.62 109 PHE A O 1
ATOM 887 N N . VAL A 1 110 ? 6.345 -1.324 -10.956 1.00 98.31 110 VAL A N 1
ATOM 888 C CA . VAL A 1 110 ? 6.482 -2.615 -11.668 1.00 98.31 110 VAL A CA 1
ATOM 889 C C . VAL A 1 110 ? 6.986 -2.458 -13.109 1.00 98.31 110 VAL A C 1
ATOM 891 O O . VAL A 1 110 ? 7.353 -3.436 -13.754 1.00 98.31 110 VAL A O 1
ATOM 894 N N . SER A 1 111 ? 7.038 -1.222 -13.618 1.00 98.25 111 SER A N 1
ATOM 895 C CA . SER A 1 111 ? 7.603 -0.864 -14.925 1.00 98.25 111 SER A CA 1
ATOM 896 C C . SER A 1 111 ? 9.100 -0.506 -14.883 1.00 98.25 111 SER A C 1
ATOM 898 O O . SER A 1 111 ? 9.747 -0.443 -15.938 1.00 98.25 111 SER A O 1
ATOM 900 N N . ASN A 1 112 ? 9.668 -0.279 -13.695 1.00 98.44 112 ASN A N 1
ATOM 901 C CA . ASN A 1 112 ? 11.075 0.076 -13.502 1.00 98.44 112 ASN A CA 1
ATOM 902 C C . ASN A 1 112 ? 11.892 -1.190 -13.185 1.00 98.44 112 ASN A C 1
ATOM 904 O O . ASN A 1 112 ? 11.560 -1.933 -12.268 1.00 98.44 112 ASN A O 1
ATOM 908 N N . ALA A 1 113 ? 12.950 -1.449 -13.958 1.00 97.56 113 ALA A N 1
ATOM 909 C CA . ALA A 1 113 ? 13.727 -2.685 -13.840 1.00 97.56 113 ALA A CA 1
ATOM 910 C C . ALA A 1 113 ? 14.471 -2.807 -12.499 1.00 97.56 113 ALA A C 1
ATOM 912 O O . ALA A 1 113 ? 14.514 -3.898 -11.935 1.00 97.56 113 ALA A O 1
ATOM 913 N N . ASP A 1 114 ? 14.998 -1.703 -11.964 1.00 97.94 114 ASP A N 1
ATOM 914 C CA . ASP A 1 114 ? 15.693 -1.712 -10.675 1.00 97.94 114 ASP A CA 1
ATOM 915 C C . ASP A 1 114 ? 14.713 -1.964 -9.531 1.00 97.94 114 ASP A C 1
ATOM 917 O O . ASP A 1 114 ? 14.989 -2.763 -8.640 1.00 97.94 114 ASP A O 1
ATOM 921 N N . HIS A 1 115 ? 13.530 -1.351 -9.596 1.00 98.38 115 HIS A N 1
ATOM 922 C CA . HIS A 1 115 ? 12.477 -1.570 -8.604 1.00 98.38 115 HIS A CA 1
ATOM 923 C C . HIS A 1 115 ? 11.970 -3.010 -8.630 1.00 98.38 115 HIS A C 1
ATOM 925 O O . HIS A 1 115 ? 11.717 -3.587 -7.577 1.00 98.38 115 HIS A O 1
ATOM 931 N N . VAL A 1 116 ? 11.835 -3.605 -9.817 1.00 97.81 116 VAL A N 1
ATOM 932 C CA . VAL A 1 116 ? 11.450 -5.012 -9.940 1.00 97.81 116 VAL A CA 1
ATOM 933 C C . VAL A 1 116 ? 12.532 -5.934 -9.379 1.00 97.81 116 VAL A C 1
ATOM 935 O O . VAL A 1 116 ? 12.191 -6.846 -8.632 1.00 97.81 116 VAL A O 1
ATOM 938 N N . ARG A 1 117 ? 13.816 -5.676 -9.659 1.00 97.25 117 ARG A N 1
ATOM 939 C CA . ARG A 1 117 ? 14.933 -6.434 -9.072 1.00 97.25 117 ARG A CA 1
ATOM 940 C C . ARG A 1 117 ? 14.900 -6.378 -7.542 1.00 97.25 117 ARG A C 1
ATOM 942 O O . ARG A 1 117 ? 14.940 -7.417 -6.891 1.00 97.25 117 ARG A O 1
ATOM 949 N N . MET A 1 118 ? 14.725 -5.182 -6.971 1.00 97.25 118 MET A N 1
ATOM 950 C CA . MET A 1 118 ? 14.550 -5.009 -5.523 1.00 97.25 118 MET A CA 1
ATOM 951 C C . MET A 1 118 ? 13.348 -5.806 -5.002 1.00 97.25 118 MET A C 1
ATOM 953 O O . MET A 1 118 ? 13.429 -6.468 -3.973 1.00 97.25 118 MET A O 1
ATOM 957 N N . LEU A 1 119 ? 12.216 -5.741 -5.705 1.00 95.88 119 LEU A N 1
ATOM 958 C CA . LEU A 1 119 ? 10.948 -6.324 -5.278 1.00 95.88 119 LEU A CA 1
ATOM 959 C C . LEU A 1 119 ? 10.945 -7.859 -5.320 1.00 95.88 119 LEU A C 1
ATOM 961 O O . LEU A 1 119 ? 10.476 -8.495 -4.369 1.00 95.88 119 LEU A O 1
ATOM 965 N N . ILE A 1 120 ? 11.432 -8.435 -6.417 1.00 94.50 120 ILE A N 1
ATOM 966 C CA . ILE A 1 120 ? 11.336 -9.863 -6.727 1.00 94.50 120 ILE A CA 1
ATOM 967 C C . ILE A 1 120 ? 12.609 -10.593 -6.298 1.00 94.50 120 ILE A C 1
ATOM 969 O O . ILE A 1 120 ? 12.532 -11.499 -5.470 1.00 94.50 120 ILE A O 1
ATOM 973 N N . ASP A 1 121 ? 13.771 -10.169 -6.793 1.00 93.81 121 ASP A N 1
ATOM 974 C CA . ASP A 1 121 ? 15.024 -10.920 -6.638 1.00 93.81 121 ASP A CA 1
ATOM 975 C C . ASP A 1 121 ? 15.673 -10.706 -5.269 1.00 93.81 121 ASP A C 1
ATOM 977 O O . ASP A 1 121 ? 16.253 -11.624 -4.694 1.00 93.81 121 ASP A O 1
ATOM 981 N N . GLU A 1 122 ? 15.561 -9.495 -4.723 1.00 95.62 122 GLU A N 1
ATOM 982 C CA . GLU A 1 122 ? 16.187 -9.115 -3.449 1.00 95.62 122 GLU A CA 1
ATOM 983 C C . GLU A 1 122 ? 15.238 -9.262 -2.246 1.00 95.62 122 GLU A C 1
ATOM 985 O O . GLU A 1 122 ? 15.554 -8.841 -1.133 1.00 95.62 122 GLU A O 1
ATOM 990 N N . GLY A 1 123 ? 14.055 -9.853 -2.448 1.00 95.00 123 GLY A N 1
ATOM 991 C CA . GLY A 1 123 ? 13.078 -10.067 -1.377 1.00 95.00 123 GLY A CA 1
ATOM 992 C C . GLY A 1 123 ? 12.371 -8.791 -0.902 1.00 95.00 123 GLY A C 1
ATOM 993 O O . GLY A 1 123 ? 11.821 -8.758 0.200 1.00 95.00 123 GLY A O 1
ATOM 994 N N . GLY A 1 124 ? 12.342 -7.733 -1.717 1.00 97.25 124 GLY A N 1
ATOM 995 C CA . GLY A 1 124 ? 11.720 -6.454 -1.370 1.00 97.25 124 GLY A CA 1
ATOM 996 C C . GLY A 1 124 ? 10.235 -6.556 -1.022 1.00 97.25 124 GLY A C 1
ATOM 997 O O . GLY A 1 124 ? 9.751 -5.775 -0.210 1.00 97.25 124 GLY A O 1
ATOM 998 N N . HIS A 1 125 ? 9.508 -7.545 -1.544 1.00 97.25 125 HIS A N 1
ATOM 999 C CA . HIS A 1 125 ? 8.119 -7.802 -1.146 1.00 97.25 125 HIS A CA 1
ATOM 1000 C C . HIS A 1 125 ? 7.983 -8.174 0.346 1.00 97.25 125 HIS A C 1
ATOM 1002 O O . HIS A 1 125 ? 7.020 -7.761 0.992 1.00 97.25 125 HIS A O 1
ATOM 1008 N N . ILE A 1 126 ? 8.959 -8.879 0.928 1.00 98.00 126 ILE A N 1
ATOM 1009 C CA . ILE A 1 126 ? 8.989 -9.170 2.371 1.00 98.00 126 ILE A CA 1
ATOM 1010 C C . ILE A 1 126 ? 9.270 -7.884 3.148 1.00 98.00 126 ILE A C 1
ATOM 1012 O O . ILE A 1 126 ? 8.545 -7.562 4.085 1.00 98.00 126 ILE A O 1
ATOM 1016 N N . ALA A 1 127 ? 10.251 -7.093 2.707 1.00 98.50 127 ALA A N 1
ATOM 1017 C CA . ALA A 1 127 ? 10.556 -5.802 3.322 1.00 98.50 127 ALA A CA 1
ATOM 1018 C C . ALA A 1 127 ? 9.360 -4.831 3.287 1.00 98.50 127 ALA A C 1
ATOM 1020 O O . ALA A 1 127 ? 9.114 -4.110 4.251 1.00 98.50 127 ALA A O 1
ATOM 1021 N N . LEU A 1 12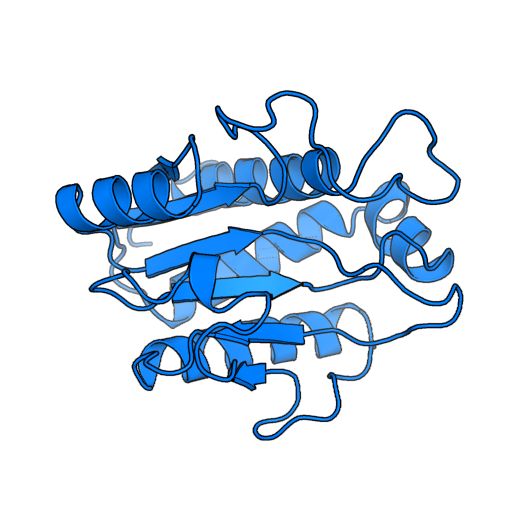8 ? 8.577 -4.822 2.204 1.00 98.81 128 LEU A N 1
ATOM 1022 C CA . LEU A 1 128 ? 7.338 -4.043 2.128 1.00 98.81 128 LEU A CA 1
ATOM 1023 C C . LEU A 1 128 ? 6.284 -4.536 3.124 1.00 98.81 128 LEU A C 1
ATOM 1025 O O . LEU A 1 128 ? 5.572 -3.716 3.706 1.00 98.81 128 LEU A O 1
ATOM 1029 N N . ALA A 1 129 ? 6.200 -5.849 3.352 1.00 98.75 129 ALA A N 1
ATOM 1030 C CA . ALA A 1 129 ? 5.306 -6.413 4.354 1.00 98.75 129 ALA A CA 1
ATOM 1031 C C . ALA A 1 129 ? 5.728 -6.030 5.781 1.00 98.75 129 ALA A C 1
ATOM 1033 O O . ALA A 1 129 ? 4.878 -5.655 6.590 1.00 98.75 129 ALA A O 1
ATOM 1034 N N . GLU A 1 130 ? 7.030 -6.048 6.075 1.00 98.62 130 GLU A N 1
ATOM 1035 C CA . GLU A 1 130 ? 7.587 -5.573 7.346 1.00 98.62 130 GLU A CA 1
ATOM 1036 C C . GLU A 1 130 ? 7.273 -4.089 7.569 1.00 98.62 130 GLU A C 1
ATOM 1038 O O . GLU A 1 130 ? 6.764 -3.721 8.626 1.00 98.62 130 GLU A O 1
ATOM 1043 N N . ILE A 1 131 ? 7.494 -3.243 6.555 1.00 98.88 131 ILE A N 1
ATOM 1044 C CA . ILE A 1 131 ? 7.202 -1.804 6.623 1.00 98.88 131 ILE A CA 1
ATOM 1045 C C . ILE A 1 131 ? 5.715 -1.548 6.866 1.00 98.88 131 ILE A C 1
ATOM 1047 O O . ILE A 1 131 ? 5.361 -0.734 7.723 1.00 98.88 131 ILE A O 1
ATOM 1051 N N . LEU A 1 132 ? 4.828 -2.226 6.132 1.00 98.81 132 LEU A N 1
ATOM 1052 C CA . LEU A 1 132 ? 3.391 -2.033 6.306 1.00 98.81 132 LEU A CA 1
ATOM 1053 C C . LEU A 1 132 ? 2.929 -2.525 7.685 1.00 98.81 132 LEU A C 1
ATOM 1055 O O . LEU A 1 132 ? 2.125 -1.865 8.341 1.00 98.81 132 LEU A O 1
ATOM 1059 N N . THR A 1 133 ? 3.485 -3.640 8.160 1.00 98.62 133 THR A N 1
ATOM 1060 C CA . THR A 1 133 ? 3.238 -4.163 9.510 1.00 98.62 133 THR A CA 1
ATOM 1061 C C . THR A 1 133 ? 3.692 -3.174 10.584 1.00 98.62 133 THR A C 1
ATOM 1063 O O . THR A 1 133 ? 2.935 -2.900 11.516 1.00 98.62 133 THR A O 1
ATOM 1066 N N . GLU A 1 134 ? 4.894 -2.611 10.453 1.00 98.50 134 GLU A N 1
ATOM 1067 C CA . GLU A 1 134 ? 5.435 -1.622 11.391 1.00 98.50 134 GLU A CA 1
ATOM 1068 C C . GLU A 1 134 ? 4.605 -0.337 11.403 1.00 98.50 134 GLU A C 1
ATOM 1070 O O . GLU A 1 134 ? 4.248 0.173 12.467 1.00 98.50 134 GLU A O 1
ATOM 1075 N N . THR A 1 135 ? 4.207 0.136 10.220 1.00 98.81 135 THR A N 1
ATOM 1076 C CA . THR A 1 135 ? 3.295 1.278 10.071 1.00 98.81 135 THR A CA 1
ATOM 1077 C C . THR A 1 135 ? 1.999 1.020 10.845 1.00 98.81 135 THR A C 1
ATOM 1079 O O . THR A 1 135 ? 1.584 1.824 11.679 1.00 98.81 135 THR A O 1
ATOM 1082 N N . ILE A 1 136 ? 1.367 -0.138 10.641 1.00 98.62 136 ILE A N 1
ATOM 1083 C CA . ILE A 1 136 ? 0.124 -0.493 1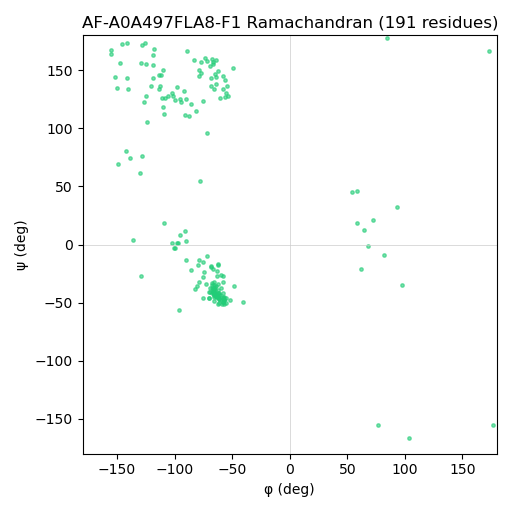1.336 1.00 98.62 136 ILE A CA 1
ATOM 1084 C C . ILE A 1 136 ? 0.337 -0.557 12.853 1.00 98.62 136 ILE A C 1
ATOM 1086 O O . ILE A 1 136 ? -0.477 -0.026 13.607 1.00 98.62 136 ILE A O 1
ATOM 1090 N N . ARG A 1 137 ? 1.428 -1.163 13.326 1.00 97.56 137 ARG A N 1
ATOM 1091 C CA . ARG A 1 137 ? 1.730 -1.264 14.764 1.00 97.56 137 ARG A CA 1
ATOM 1092 C C . ARG A 1 137 ? 2.011 0.093 15.403 1.00 97.56 137 ARG A C 1
ATOM 1094 O O . ARG A 1 137 ? 1.593 0.306 16.538 1.00 97.56 137 ARG A O 1
ATOM 1101 N N . THR A 1 138 ? 2.632 1.014 14.672 1.00 97.94 138 THR A N 1
ATOM 1102 C CA . THR A 1 138 ? 2.879 2.386 15.133 1.00 97.94 138 THR A CA 1
ATOM 1103 C C . THR A 1 138 ? 1.568 3.134 15.368 1.00 97.94 138 THR A C 1
ATOM 1105 O O . THR A 1 138 ? 1.388 3.768 16.407 1.00 97.94 138 THR A O 1
ATOM 1108 N N . HIS A 1 139 ? 0.612 3.027 14.441 1.00 98.31 139 HIS A N 1
ATOM 1109 C CA . HIS A 1 139 ? -0.660 3.752 14.544 1.00 98.31 139 HIS A CA 1
ATOM 1110 C C . HIS A 1 139 ? -1.724 3.032 15.383 1.00 98.31 139 HIS A C 1
ATOM 1112 O O . HIS A 1 139 ? -2.622 3.686 15.915 1.00 98.31 139 HIS A O 1
ATOM 1118 N N . PHE A 1 140 ? -1.607 1.712 15.545 1.00 97.44 140 PHE A N 1
AT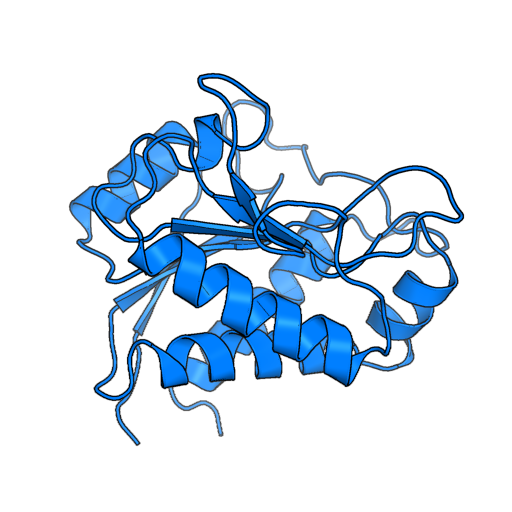OM 1119 C CA . PHE A 1 140 ? -2.537 0.868 16.298 1.00 97.44 140 PHE A CA 1
ATOM 1120 C C . PHE A 1 140 ? -1.782 -0.035 17.298 1.00 97.44 140 PHE A C 1
ATOM 1122 O O . PHE A 1 140 ? -1.858 -1.265 17.207 1.00 97.44 140 PHE A O 1
ATOM 1129 N N . PRO A 1 141 ? -1.058 0.533 18.286 1.00 96.44 141 PRO A N 1
ATOM 1130 C CA . PRO A 1 141 ? -0.154 -0.223 19.166 1.00 96.44 141 PRO A CA 1
ATOM 1131 C C . PRO A 1 141 ? -0.877 -1.173 20.129 1.00 96.44 141 PRO A C 1
ATOM 1133 O O . PRO A 1 141 ? -0.285 -2.114 20.656 1.00 96.44 141 PRO A O 1
ATOM 1136 N N . LYS A 1 142 ? -2.174 -0.941 20.360 1.00 95.25 142 LYS A N 1
ATOM 1137 C CA . LYS A 1 142 ? -3.034 -1.778 21.210 1.00 95.25 142 LYS A CA 1
ATOM 1138 C C . LYS A 1 142 ? -3.740 -2.896 20.430 1.00 95.25 142 LYS A C 1
ATOM 1140 O O . LYS A 1 142 ? -4.623 -3.547 20.982 1.00 95.25 142 LYS A O 1
ATOM 1145 N N . GLY A 1 143 ? -3.335 -3.145 19.184 1.00 95.44 143 GLY A N 1
ATOM 1146 C CA . GLY A 1 143 ? -4.044 -4.041 18.277 1.00 95.44 143 GLY A CA 1
ATOM 1147 C C . GLY A 1 143 ? -5.178 -3.319 17.550 1.00 95.44 143 GLY A C 1
ATOM 1148 O O . GLY A 1 143 ? -5.423 -2.134 17.773 1.00 95.44 143 GLY A O 1
ATOM 1149 N N . GLY A 1 144 ? -5.855 -4.043 16.664 1.00 96.12 144 GLY A N 1
ATOM 1150 C CA . GLY A 1 144 ? -6.957 -3.525 15.857 1.00 96.12 144 GLY A CA 1
ATOM 1151 C C . GLY A 1 144 ? -7.430 -4.536 14.816 1.00 96.12 144 GLY A C 1
ATOM 1152 O O . GLY A 1 144 ? -6.769 -5.550 14.563 1.00 96.12 144 GLY A O 1
ATOM 1153 N N . LEU A 1 145 ? -8.590 -4.269 14.231 1.00 98.44 145 LEU A N 1
ATOM 1154 C CA . LEU A 1 145 ? -9.124 -4.948 13.064 1.00 98.44 145 LEU A CA 1
ATOM 1155 C C . LEU A 1 145 ? -8.675 -4.205 11.802 1.00 98.44 145 LEU A C 1
ATOM 1157 O O . LEU A 1 145 ? -9.117 -3.096 11.530 1.00 98.44 145 LEU A O 1
ATOM 1161 N N . ILE A 1 146 ? -7.813 -4.833 11.015 1.00 98.69 146 ILE A N 1
ATOM 1162 C CA . ILE A 1 146 ? -7.204 -4.250 9.821 1.00 98.69 146 ILE A CA 1
ATOM 1163 C C . ILE A 1 146 ? -7.919 -4.774 8.579 1.00 98.69 146 ILE A C 1
ATOM 1165 O O . ILE A 1 146 ? -8.070 -5.985 8.398 1.00 98.69 146 ILE A O 1
ATOM 1169 N N . GLY A 1 147 ? -8.351 -3.861 7.715 1.00 98.81 147 GLY A N 1
ATOM 1170 C CA . GLY A 1 147 ? -8.887 -4.178 6.401 1.00 98.81 147 GLY A CA 1
ATOM 1171 C C . GLY A 1 147 ? -7.814 -4.105 5.329 1.00 98.81 147 GLY A C 1
ATOM 1172 O O . GLY A 1 147 ? -7.226 -3.046 5.140 1.00 98.81 147 GLY A O 1
ATOM 1173 N N . LEU A 1 148 ? -7.591 -5.197 4.602 1.00 98.81 148 LEU A N 1
ATOM 1174 C CA . LEU A 1 148 ? -6.674 -5.245 3.464 1.00 98.81 148 LEU A CA 1
ATOM 1175 C C . LEU A 1 148 ? -7.439 -5.480 2.158 1.00 98.81 148 LEU A C 1
ATOM 1177 O O . LEU A 1 148 ? -8.437 -6.202 2.115 1.00 98.81 148 LEU A O 1
ATOM 1181 N N . SER A 1 149 ? -6.955 -4.883 1.075 1.00 98.62 149 SER A N 1
ATOM 1182 C CA . SER A 1 149 ? -7.504 -5.033 -0.273 1.00 98.62 149 SER A CA 1
ATOM 1183 C C . SER A 1 149 ? -6.369 -5.115 -1.290 1.00 98.62 149 SER A C 1
ATOM 1185 O O . SER A 1 149 ? -5.438 -4.312 -1.260 1.00 98.62 149 SER A O 1
ATOM 1187 N N . VAL A 1 150 ? -6.445 -6.078 -2.210 1.00 98.50 150 VAL A N 1
ATOM 1188 C CA . VAL A 1 150 ? -5.511 -6.175 -3.342 1.00 98.50 150 VAL A CA 1
ATOM 1189 C C . VAL A 1 150 ? -6.031 -5.292 -4.475 1.00 98.50 150 VAL A C 1
ATOM 1191 O O . VAL A 1 150 ? -7.148 -5.510 -4.968 1.00 98.50 150 VAL A O 1
ATOM 1194 N N . GLY A 1 151 ? -5.230 -4.314 -4.894 1.00 96.44 151 GLY A N 1
ATOM 1195 C CA . GLY A 1 151 ? -5.492 -3.490 -6.067 1.00 96.44 151 GLY A CA 1
ATOM 1196 C C . GLY A 1 151 ? -5.634 -4.330 -7.331 1.00 96.44 151 GLY A C 1
ATOM 1197 O O . GLY A 1 151 ? -4.999 -5.371 -7.472 1.00 96.44 151 GLY A O 1
ATOM 1198 N N . HIS A 1 152 ? -6.507 -3.903 -8.244 1.00 96.12 152 HIS A N 1
ATOM 1199 C CA . HIS A 1 152 ? -6.764 -4.556 -9.533 1.00 96.12 152 HIS A CA 1
ATOM 1200 C C . HIS A 1 152 ? -7.325 -5.995 -9.506 1.00 96.12 152 HIS A C 1
ATOM 1202 O O . HIS A 1 152 ? -7.997 -6.372 -10.456 1.00 96.12 152 HIS A O 1
ATOM 1208 N N . LYS A 1 153 ? -7.181 -6.776 -8.430 1.00 96.31 153 LYS A N 1
ATOM 1209 C CA . LYS A 1 153 ? -7.682 -8.161 -8.314 1.00 96.31 153 LYS A CA 1
ATOM 1210 C C . LYS A 1 153 ? -9.103 -8.221 -7.762 1.00 96.31 153 LYS A C 1
ATOM 1212 O O . LYS A 1 153 ? -9.579 -7.242 -7.207 1.00 96.31 153 LYS A O 1
ATOM 1217 N N . TYR A 1 154 ? -9.782 -9.367 -7.859 1.00 96.00 154 TYR A N 1
ATOM 1218 C CA . TYR A 1 154 ? -11.062 -9.693 -7.190 1.00 96.00 154 TYR A CA 1
ATOM 1219 C C . TYR A 1 154 ? -12.263 -8.773 -7.472 1.00 96.00 154 TYR A C 1
ATOM 1221 O O . TYR A 1 154 ? -13.232 -8.767 -6.708 1.00 96.00 154 TYR A O 1
ATOM 1229 N N . ARG A 1 155 ? -12.232 -7.974 -8.544 1.00 95.12 155 ARG A N 1
ATOM 1230 C CA . ARG A 1 155 ? -13.379 -7.148 -8.953 1.00 95.12 155 ARG A CA 1
ATOM 1231 C C . ARG A 1 155 ? -14.415 -7.998 -9.675 1.00 95.12 155 ARG A C 1
ATOM 1233 O O . ARG A 1 155 ? -14.065 -8.899 -10.430 1.00 95.12 155 ARG A O 1
ATOM 1240 N N . ARG A 1 156 ? -15.700 -7.688 -9.497 1.00 93.94 156 ARG A N 1
ATOM 1241 C CA . ARG A 1 156 ? -16.776 -8.440 -10.159 1.00 93.94 156 ARG A CA 1
ATOM 1242 C C . ARG A 1 156 ? -16.991 -7.949 -11.587 1.00 93.94 156 ARG A C 1
ATOM 1244 O O . ARG A 1 156 ? -17.211 -8.756 -12.480 1.00 93.94 156 ARG A O 1
ATOM 1251 N N . LYS A 1 157 ? -16.889 -6.633 -11.807 1.00 92.19 157 LYS A N 1
ATOM 1252 C CA . LYS A 1 157 ? -17.036 -6.013 -13.138 1.00 92.19 157 LYS A CA 1
ATOM 1253 C C . LYS A 1 157 ? -15.827 -6.210 -14.052 1.00 92.19 157 LYS A C 1
ATOM 1255 O O . LYS A 1 157 ? -15.921 -5.968 -15.251 1.00 92.19 157 LYS A O 1
ATOM 1260 N N . SER A 1 158 ? -14.687 -6.611 -13.500 1.00 92.56 158 SER A N 1
ATOM 1261 C CA . SER A 1 158 ? -13.454 -6.842 -14.257 1.00 92.56 158 SER A CA 1
ATOM 1262 C C . SER A 1 158 ? -12.638 -7.947 -13.581 1.00 92.56 158 SER A C 1
ATOM 1264 O O . SER A 1 158 ? -11.609 -7.665 -12.969 1.00 92.56 158 SER A O 1
ATOM 1266 N N . PRO A 1 159 ? -13.121 -9.200 -13.633 1.00 93.12 159 PRO A N 1
ATOM 1267 C CA . PRO A 1 159 ? -12.532 -10.312 -12.885 1.00 93.12 159 PRO A CA 1
ATOM 1268 C C . PRO A 1 159 ? -11.138 -10.712 -13.381 1.00 93.12 159 PRO A C 1
ATOM 1270 O O . PRO A 1 159 ? -10.393 -11.356 -12.649 1.00 93.12 159 PRO A O 1
ATOM 1273 N N . THR A 1 160 ? -10.780 -10.322 -14.605 1.00 95.06 160 THR A N 1
ATOM 1274 C CA . THR A 1 160 ? -9.471 -10.578 -15.216 1.00 95.06 160 THR A CA 1
ATOM 1275 C C . THR A 1 160 ? -8.503 -9.406 -15.084 1.00 95.06 160 THR A C 1
ATOM 1277 O O . THR A 1 160 ? -7.397 -9.484 -15.610 1.00 95.06 160 THR A O 1
ATOM 1280 N N . ASP A 1 161 ? -8.900 -8.309 -14.432 1.00 95.88 161 ASP A N 1
ATOM 1281 C CA . ASP A 1 161 ? -7.967 -7.226 -14.139 1.00 95.88 161 ASP A CA 1
ATOM 1282 C C . ASP A 1 161 ? -6.904 -7.720 -13.150 1.00 95.88 161 ASP A C 1
ATOM 1284 O O . ASP A 1 161 ? -7.196 -8.420 -12.176 1.00 95.88 161 ASP A O 1
ATOM 1288 N N . ARG A 1 162 ? -5.650 -7.406 -13.459 1.00 97.00 162 ARG A N 1
ATOM 1289 C CA . ARG A 1 162 ? -4.475 -7.757 -12.660 1.00 97.00 162 ARG A CA 1
ATOM 1290 C C . ARG A 1 162 ? -3.495 -6.589 -12.538 1.00 97.00 162 ARG A C 1
ATOM 1292 O O . ARG A 1 162 ? -2.451 -6.744 -11.916 1.00 97.00 162 ARG A O 1
ATOM 1299 N N . GLY A 1 163 ? -3.850 -5.419 -13.071 1.00 96.81 163 GLY A N 1
ATOM 1300 C CA . GLY A 1 163 ? -2.966 -4.262 -13.140 1.00 96.81 163 GLY A CA 1
ATOM 1301 C C . GLY A 1 163 ? -1.933 -4.411 -14.255 1.00 96.81 163 GLY A C 1
ATOM 1302 O O . GLY A 1 163 ? -2.164 -5.101 -15.252 1.00 96.81 163 GLY A O 1
ATOM 1303 N N . ALA A 1 164 ? -0.801 -3.728 -14.111 1.00 97.50 164 ALA A N 1
ATOM 1304 C CA . ALA A 1 164 ? 0.268 -3.785 -15.104 1.00 97.50 164 ALA A CA 1
ATOM 1305 C C . ALA A 1 164 ? 1.080 -5.095 -15.009 1.00 97.50 164 ALA A C 1
ATOM 1307 O O . ALA A 1 164 ? 1.258 -5.616 -13.906 1.00 97.50 164 ALA A O 1
ATOM 1308 N N . PRO A 1 165 ? 1.606 -5.623 -16.131 1.00 97.56 165 PRO A N 1
ATOM 1309 C CA . PRO A 1 165 ? 2.565 -6.724 -16.091 1.00 97.56 165 PRO A CA 1
ATOM 1310 C C . PRO A 1 165 ? 3.852 -6.285 -15.384 1.00 97.56 165 PRO A C 1
ATOM 1312 O O . PRO A 1 165 ? 4.298 -5.143 -15.540 1.00 97.56 165 PRO A O 1
ATOM 1315 N N . VAL A 1 166 ? 4.463 -7.199 -14.634 1.00 98.06 166 VAL A N 1
ATOM 1316 C CA . VAL A 1 166 ? 5.756 -6.960 -13.991 1.00 98.06 166 VAL A CA 1
ATOM 1317 C C . VAL A 1 166 ? 6.846 -7.039 -15.052 1.00 98.06 166 VAL A C 1
ATOM 1319 O O . VAL A 1 166 ? 6.983 -8.026 -15.777 1.00 98.06 166 VAL A O 1
ATOM 1322 N N . ARG A 1 167 ? 7.630 -5.969 -15.187 1.00 97.44 167 ARG A N 1
ATOM 1323 C CA . ARG A 1 167 ? 8.701 -5.913 -16.182 1.00 97.44 167 ARG A CA 1
ATOM 1324 C C . ARG A 1 167 ? 9.689 -7.058 -15.964 1.00 97.44 167 ARG A C 1
ATOM 1326 O O . ARG A 1 167 ? 10.137 -7.263 -14.852 1.00 97.44 167 ARG A O 1
ATOM 1333 N N . ASN A 1 168 ? 10.068 -7.746 -17.039 1.00 94.94 168 ASN A N 1
ATOM 1334 C CA . ASN A 1 168 ? 10.967 -8.911 -17.038 1.00 94.94 168 ASN A CA 1
ATOM 1335 C C . ASN A 1 168 ? 10.413 -10.189 -16.370 1.00 94.94 168 ASN A C 1
ATOM 1337 O O . ASN A 1 168 ? 11.089 -11.208 -16.442 1.00 94.94 168 ASN A O 1
ATOM 1341 N N . TYR A 1 169 ? 9.193 -10.170 -15.819 1.00 95.31 169 TYR A N 1
ATOM 1342 C CA . TYR A 1 169 ? 8.514 -11.344 -15.252 1.00 95.31 169 TYR A CA 1
ATOM 1343 C C . TYR A 1 169 ? 7.105 -11.469 -15.856 1.00 95.31 169 TYR A C 1
ATOM 1345 O O . TYR A 1 169 ? 6.123 -11.063 -15.230 1.00 95.31 169 TYR A O 1
ATOM 1353 N N . PRO A 1 170 ? 6.986 -11.944 -17.111 1.00 89.81 170 PRO A N 1
ATOM 1354 C CA . PRO A 1 170 ? 5.729 -11.936 -17.867 1.00 89.81 170 PRO A CA 1
ATOM 1355 C C . PRO A 1 170 ? 4.602 -12.778 -17.245 1.00 89.81 170 PRO A C 1
ATOM 1357 O O . PRO A 1 170 ? 3.443 -12.618 -17.622 1.00 89.81 170 PRO A O 1
ATOM 1360 N N . GLU A 1 171 ? 4.925 -13.674 -16.317 1.00 94.31 171 GLU A N 1
ATOM 1361 C CA . GLU A 1 171 ? 3.981 -14.491 -15.560 1.00 94.31 171 GLU A CA 1
ATOM 1362 C C . GLU A 1 171 ? 3.314 -13.744 -14.394 1.00 94.31 171 GLU A C 1
ATOM 1364 O O . GLU A 1 171 ? 2.271 -14.189 -13.907 1.00 94.31 171 GLU A O 1
ATOM 1369 N N . TYR A 1 172 ? 3.882 -12.613 -13.959 1.00 96.75 172 TYR A N 1
ATOM 1370 C CA . TYR A 1 172 ? 3.386 -11.840 -12.824 1.00 96.75 172 TYR A CA 1
ATOM 1371 C C . TYR A 1 172 ? 2.815 -10.494 -13.249 1.00 96.75 172 TYR A C 1
ATOM 1373 O O . TYR A 1 172 ? 3.308 -9.803 -14.143 1.00 96.75 172 TYR A O 1
ATOM 1381 N N . TYR A 1 173 ? 1.782 -10.085 -12.525 1.00 98.31 173 TYR A N 1
ATOM 1382 C CA . TYR A 1 173 ? 1.203 -8.757 -12.618 1.00 98.31 173 TYR A CA 1
ATOM 1383 C C . TYR A 1 173 ? 1.307 -8.043 -11.272 1.00 98.31 173 TYR A C 1
ATOM 1385 O O . TYR A 1 173 ? 1.493 -8.664 -10.226 1.00 98.31 173 TYR A O 1
ATOM 1393 N N . GLU A 1 174 ? 1.138 -6.725 -11.294 1.00 97.94 174 GLU A N 1
ATOM 1394 C CA . GLU A 1 174 ? 1.062 -5.860 -10.116 1.00 97.94 174 GLU A CA 1
ATOM 1395 C C . GLU A 1 174 ? 0.242 -6.479 -8.974 1.00 97.94 174 GLU A C 1
ATOM 1397 O O . GLU A 1 174 ? 0.702 -6.544 -7.832 1.00 97.94 174 GLU A O 1
ATOM 1402 N N . ALA A 1 175 ? -0.962 -6.960 -9.292 1.00 98.12 175 ALA A N 1
ATOM 1403 C CA . ALA A 1 175 ? -1.880 -7.524 -8.313 1.00 98.12 175 ALA A CA 1
ATOM 1404 C C . ALA A 1 175 ? -1.341 -8.784 -7.614 1.00 98.12 175 ALA A C 1
ATOM 1406 O O . ALA A 1 175 ? -1.746 -9.078 -6.491 1.00 98.12 175 ALA A O 1
ATOM 1407 N N . ASP A 1 176 ? -0.458 -9.541 -8.263 1.00 98.06 176 ASP A N 1
ATOM 1408 C CA . ASP A 1 176 ? 0.100 -10.772 -7.698 1.00 98.06 176 ASP A CA 1
ATOM 1409 C C . ASP A 1 176 ? 1.140 -10.465 -6.646 1.00 98.06 176 ASP A C 1
ATOM 1411 O O . ASP A 1 176 ? 1.073 -10.977 -5.531 1.00 98.06 176 ASP A O 1
ATOM 1415 N N . VAL A 1 177 ? 2.037 -9.539 -6.966 1.00 98.19 177 VAL A N 1
ATOM 1416 C CA . VAL A 1 177 ? 3.058 -9.115 -6.018 1.00 98.19 177 VAL A CA 1
ATOM 1417 C C . VAL A 1 177 ? 2.424 -8.368 -4.844 1.00 98.19 177 VAL A C 1
ATOM 1419 O O . VAL A 1 177 ? 2.821 -8.569 -3.698 1.00 98.19 177 VAL A O 1
ATOM 1422 N N . ALA A 1 178 ? 1.390 -7.554 -5.094 1.00 98.69 178 ALA A N 1
ATOM 1423 C CA . ALA A 1 178 ? 0.663 -6.855 -4.034 1.00 98.69 178 ALA A CA 1
ATOM 1424 C C . ALA A 1 178 ? -0.017 -7.847 -3.079 1.00 98.69 178 ALA A C 1
ATOM 1426 O O . ALA A 1 178 ? -0.011 -7.665 -1.863 1.00 98.69 178 ALA A O 1
ATOM 1427 N N . GLU A 1 179 ? -0.567 -8.932 -3.620 1.00 98.50 179 GLU A N 1
ATOM 1428 C CA . GLU A 1 179 ? -1.141 -10.006 -2.821 1.00 98.50 179 GLU A CA 1
ATOM 1429 C C . GLU A 1 179 ? -0.090 -10.751 -1.987 1.00 98.50 179 GLU A C 1
ATOM 1431 O O . GLU A 1 179 ? -0.350 -11.025 -0.813 1.00 98.50 179 GLU A O 1
ATOM 1436 N N . TRP A 1 180 ? 1.100 -11.031 -2.531 1.00 98.12 180 TRP A N 1
ATOM 1437 C CA . TRP A 1 180 ? 2.190 -11.638 -1.755 1.00 98.12 180 TRP A CA 1
ATOM 1438 C C . TRP A 1 180 ? 2.558 -10.789 -0.538 1.00 98.12 180 TRP A C 1
ATOM 1440 O O . TRP A 1 180 ? 2.641 -11.319 0.571 1.00 98.12 180 TRP A O 1
ATOM 1450 N N . VAL A 1 181 ? 2.704 -9.471 -0.726 1.00 98.75 181 VAL A N 1
ATOM 1451 C CA . VAL A 1 181 ? 2.963 -8.526 0.372 1.00 98.75 181 VAL A CA 1
ATOM 1452 C C . VAL A 1 181 ? 1.853 -8.618 1.422 1.00 98.75 181 VAL A C 1
ATOM 1454 O O . VAL A 1 181 ? 2.131 -8.798 2.606 1.00 98.75 181 VAL A O 1
ATOM 1457 N N . LEU A 1 182 ? 0.584 -8.536 1.012 1.00 98.75 182 LEU A N 1
ATOM 1458 C CA . LEU A 1 182 ? -0.538 -8.490 1.953 1.00 98.75 182 LEU A CA 1
ATOM 1459 C C . LEU A 1 182 ? -0.745 -9.796 2.734 1.00 98.75 182 LEU A C 1
ATOM 1461 O O . LEU A 1 182 ? -1.131 -9.745 3.905 1.00 98.75 182 LEU A O 1
ATOM 1465 N N . TRP A 1 183 ? -0.467 -10.960 2.141 1.00 98.38 183 TRP A N 1
ATOM 1466 C CA . TRP A 1 183 ? -0.494 -12.225 2.884 1.00 98.38 183 TRP A CA 1
ATOM 1467 C C . TRP A 1 183 ? 0.592 -12.287 3.956 1.00 98.38 183 TRP A C 1
ATOM 1469 O O . TRP A 1 183 ? 0.312 -12.729 5.073 1.00 98.38 183 TRP A O 1
ATOM 1479 N N . GLN A 1 184 ? 1.790 -11.778 3.660 1.00 98.25 184 GLN A N 1
ATOM 1480 C CA . GLN A 1 184 ? 2.861 -11.671 4.652 1.00 98.25 184 GLN A CA 1
ATOM 1481 C C . GLN A 1 184 ? 2.499 -10.686 5.771 1.00 98.25 184 GLN A C 1
ATOM 1483 O O . GLN A 1 184 ? 2.665 -11.004 6.946 1.00 98.25 184 GLN A O 1
ATOM 1488 N N . VAL A 1 185 ? 1.894 -9.541 5.438 1.00 98.50 185 VAL A N 1
ATOM 1489 C CA . VAL A 1 185 ? 1.382 -8.581 6.435 1.00 98.50 185 VAL A CA 1
ATOM 1490 C C . VAL A 1 185 ? 0.370 -9.243 7.365 1.00 98.50 185 VAL A C 1
ATOM 1492 O O . VAL A 1 185 ? 0.471 -9.109 8.584 1.00 98.50 185 VAL A O 1
ATOM 1495 N N . LYS A 1 186 ? -0.590 -10.004 6.819 1.00 98.00 186 LYS A N 1
ATOM 1496 C CA . LYS A 1 186 ? -1.555 -10.752 7.636 1.00 98.00 186 LYS A CA 1
ATOM 1497 C C . LYS A 1 186 ? -0.859 -11.714 8.593 1.00 98.00 186 LYS A C 1
ATOM 1499 O O . LYS A 1 186 ? -1.167 -11.710 9.784 1.00 98.00 186 LYS A O 1
ATOM 1504 N N . TYR A 1 187 ? 0.072 -12.507 8.074 1.00 96.81 187 TYR A N 1
ATOM 1505 C CA . TYR A 1 187 ? 0.833 -13.472 8.857 1.00 96.81 187 TYR A CA 1
ATOM 1506 C C . TYR A 1 187 ? 1.586 -12.798 10.019 1.00 96.81 187 TYR A C 1
ATOM 1508 O O . TYR A 1 187 ? 1.440 -13.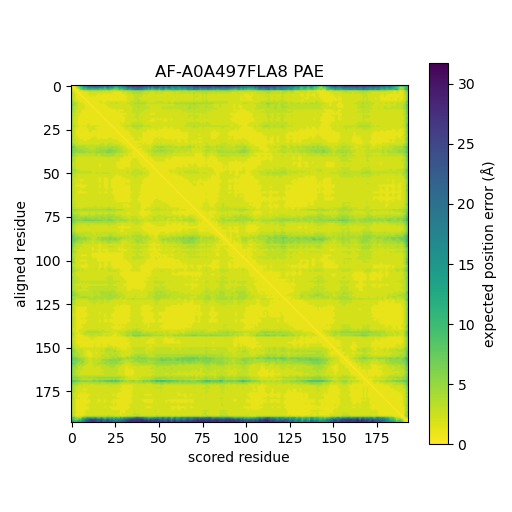207 11.172 1.00 96.81 187 TYR A O 1
ATOM 1516 N N . MET A 1 188 ? 2.290 -11.693 9.752 1.00 96.56 1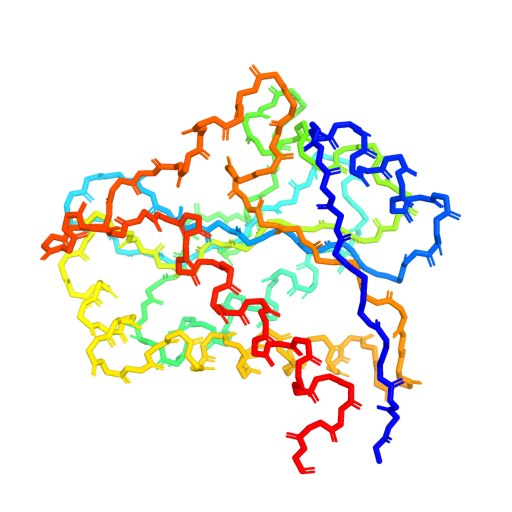88 MET A N 1
ATOM 1517 C CA . MET A 1 188 ? 3.039 -10.937 10.764 1.00 96.56 188 MET A CA 1
ATOM 1518 C C . MET A 1 188 ? 2.131 -10.264 11.809 1.00 96.56 188 MET A C 1
ATOM 1520 O O . MET A 1 188 ? 2.460 -10.226 12.998 1.00 96.56 188 MET A O 1
ATOM 1524 N N . LEU A 1 189 ? 0.979 -9.730 11.399 1.00 96.56 189 LEU A N 1
ATOM 1525 C CA . LEU A 1 189 ? 0.037 -9.040 12.288 1.00 96.56 189 LEU A CA 1
ATOM 1526 C C . LEU A 1 189 ? -0.731 -9.989 13.219 1.00 96.56 189 LEU A C 1
ATOM 1528 O O . LEU A 1 189 ? -1.020 -9.629 14.362 1.00 96.56 189 LEU A O 1
ATOM 1532 N N . GLU A 1 190 ? -1.044 -11.201 12.759 1.00 95.06 190 GLU A N 1
ATOM 1533 C CA . GLU A 1 190 ? -1.822 -12.183 13.527 1.00 95.06 190 GLU A CA 1
ATOM 1534 C C . GLU A 1 190 ? -0.963 -13.117 14.400 1.00 95.06 190 GLU A C 1
ATOM 1536 O O . GLU A 1 190 ? -1.510 -13.974 15.106 1.00 95.06 190 GLU A O 1
ATOM 1541 N N . GLY A 1 191 ? 0.358 -12.909 14.432 1.00 81.19 191 GLY A N 1
ATOM 1542 C CA . GLY A 1 191 ? 1.286 -13.609 15.327 1.00 81.19 191 GLY A CA 1
ATOM 1543 C C . GLY A 1 191 ? 1.925 -14.864 14.731 1.00 81.19 191 GLY A C 1
ATOM 1544 O O . GLY A 1 191 ? 2.185 -15.811 15.465 1.00 81.19 191 GLY A O 1
ATOM 1545 N N . GLY A 1 192 ? 2.154 -14.889 13.417 1.00 64.62 192 GLY A N 1
ATOM 1546 C CA . GLY A 1 192 ? 2.961 -15.905 12.741 1.00 64.62 192 GLY A CA 1
ATOM 1547 C C . GLY A 1 192 ? 4.472 -15.689 12.904 1.00 64.62 192 GLY A C 1
ATOM 1548 O O . GLY A 1 192 ? 5.189 -15.577 11.923 1.00 64.62 192 GLY A O 1
ATOM 1549 N N . GLY A 1 193 ? 4.999 -15.576 14.117 1.00 47.06 193 GLY A N 1
ATOM 1550 C CA . GLY A 1 193 ? 6.438 -15.376 14.324 1.00 47.06 193 GLY A CA 1
ATOM 1551 C C . GLY A 1 193 ? 6.845 -15.610 15.756 1.00 47.06 193 GLY A C 1
ATOM 1552 O O . GLY A 1 193 ? 6.151 -15.051 16.635 1.00 47.06 193 GLY A O 1
#

Sequence (193 aa):
MAKHRVLFFHGDYPYRQMLANEKGVDVYIEHHFNTGPKEANYCMAVVAHNAPQKSIEIAETYVDLVSKKFNIPKCESDPPGVKICRFRERGDFNLRFLKMPGLIVMPLFVSNADHVRMLIDEGGHIALAEILTETIRTHFPKGGLIGLSVGHKYRRKSPTDRGAPVRNYPEYYEADVAEWVLWQVKYMLEGGG

Solvent-accessible surface area (backbone atoms only — not comparable to full-atom values): 9728 Å² total; per-residue (Å²): 130,56,64,30,45,73,45,80,48,63,39,41,49,65,54,26,27,50,53,42,50,75,68,60,34,64,33,40,42,31,32,44,52,36,74,65,60,59,79,56,73,44,19,29,19,38,31,16,59,79,51,52,70,67,21,53,56,51,33,42,52,37,34,53,49,49,24,65,74,69,73,38,49,57,34,96,43,84,57,67,11,29,45,68,25,52,84,84,32,89,66,10,66,62,36,62,76,47,85,46,36,31,37,37,42,26,62,40,26,35,40,11,63,69,47,32,42,41,37,65,77,68,45,34,38,58,54,51,15,52,44,52,41,49,39,48,41,70,80,35,64,78,27,47,42,37,31,38,30,48,32,50,38,57,20,72,93,44,63,82,40,33,65,54,63,27,54,98,38,87,92,41,28,35,24,54,56,30,38,54,22,52,53,48,25,42,38,60,42,61,62,70,119

pLDDT: mean 96.56, std 5.67, range [47.06, 98.94]

Foldseek 3Di:
DAFAAEDEFFADLVRSQVVCQVVVFQEAEEEFADEDDQPDWAWAKEAALPADVLLVVLRVQLRVQLCVVLVTFFPPDVVTRYHYDDVPDVQNSNHVSHPHRYMYTHRHYLSHPVRLCCLPVVVVLLVSLVSNLVSCCVSCVNYTYYYYYQPQDRYPVCNPGQAAARPPHNVHGRSVSRVSSVVSNNCVRRPVD

Nearest PDB structures (foldseek):
  1jwq-assembly1_A  TM=8.660E-01  e=2.665E-06  Paenibacillus polymyxa
  4rn7-assembly1_A  TM=8.626E-01  e=5.063E-06  Clostridioides difficile 630
  7agm-assembly2_B  TM=8.154E-01  e=7.502E-05  Mycolicibacterium smegmatis MC2 155
  4m6h-assembly1_A  TM=8.016E-01  e=7.502E-05  Mycobacterium tuberculosis H37Rv
  4m6i-assembly1_A  TM=8.027E-01  e=9.699E-05  Mycobacterium tuberculosis H37Rv

Secondary structure (DSSP, 8-state):
-PPPEEEE--SSHHHHHHHHHHHT-SEEEEE--B--STT---BEEEE-TT--HHHHHHHHHHHHHHHHHHT-PBPS-SSTTEEEPPTT-TTHHHHTT-SS-EEEEE-SBTT-HHHHIIIIIT-HHHHHHHHHHHHHHHH-TT--EEEEEESSSS-SS-TT---SEETTEEEEEHHHHHHHHHHHHHHHHTT--

Mean predicted aligned error: 2.71 Å

Radius of gyration: 15.25 Å; Cα contacts (8 Å, |Δi|>4): 409; chains: 1; bounding box: 37×34×40 Å